Protein AF-A0A964NG69-F1 (afdb_monomer_lite)

Sequence (305 aa):
MRTTTHCLEPNLALGLVGRRRTTCLPTRGLALGDSHVVIESQRQPQSHITREASRLRHLQQACERAREALSSGPVFGLDLNLACGPSRRVRFAWLESDDKVQVTEDAILVHADCPERLARGRRDVESAGTLAALYFVHELAHLPQGIGDYSTVRRLRSVDEEALLHLDLAADHVAALVLQRVTGRPLAELKELQAVSLCGFPSGLSHSPEARARKARRMVSICADALLSDAAGAADRYVVASFRDGAETLSLHAHGGGAPRLTLQAELDGREVIRLGAAADAAANDGAKAAEVMEVLRRAVGAAK

Foldseek 3Di:
DDDDDDDDDDDDDDDDDDDDDDDDDDDDDDDDDDDPPPPPPPPDPPVVVVVVVVLLVLLQVLQQLLLVLLCVADALNDNLCVQSPPQEGEDEDQDPQPFQWDGDPRYIYGDNVLLVLLQVPDPDSVLSSLLSNLSSQLLSLCVVVVNRHVVVVVVCVVPDLVVVLVSSQSSNLSSLLSVCVSPVDQSLVSLLSVLLSLLSVADDPVDDPSVLLSQLQSSLQSLLLSVCSPDPPSSFWGWGWDDDPPDLWTWIWTDGDPDDTPTQIQNHGSVLVVVLSVLSSVSSNPSVSSVVNNVSSCVSVVVSD

Radius of gyration: 22.17 Å; chains: 1; bounding box: 42×52×79 Å

pLDDT: mean 73.89, std 20.4, range [25.36, 96.06]

Secondary structure (DSSP, 8-state):
--------------------PPPP---------------------HHHHHHHHHHHHHHHHHHHHHHHHHTTS-BTTB--HHHH-SS-EEEEEPPSTT-SEEE-SSEEEEETHHHHHHHHT-S-HHHHHHHHHHHHHHHHHTTTTT--SHHHHHHHHTT-HHHHHHHHHHHHHHHHHHHHHHH---HHHHHHHHHHHHTTS---TTS-HHHHHHHHHHHHHHHHHHHHTTSTTGGG-EEEEEEPTT---EEEEEESSSS---EEEE---HHHHHHHHHHHHHHTT-HHHHHHHHHHHHHHHHHT-

Structure (mmCIF, N/CA/C/O backbone):
data_AF-A0A964NG69-F1
#
_entry.id   AF-A0A964NG69-F1
#
loop_
_atom_site.group_PDB
_atom_site.id
_atom_site.type_symbol
_atom_site.label_atom_id
_atom_site.label_alt_id
_atom_site.label_comp_id
_atom_site.label_asym_id
_atom_site.label_entity_id
_atom_site.label_seq_id
_atom_site.pdbx_PDB_ins_code
_atom_site.Cartn_x
_atom_site.Cartn_y
_atom_site.Cartn_z
_atom_site.occupancy
_atom_site.B_iso_or_equiv
_atom_site.auth_seq_id
_atom_site.auth_comp_id
_atom_site.auth_asym_id
_atom_site.auth_atom_id
_atom_site.pdbx_PDB_model_num
ATOM 1 N N . MET A 1 1 ? -19.443 -11.581 -41.680 1.00 38.12 1 MET A N 1
ATOM 2 C CA . MET A 1 1 ? -18.688 -12.199 -40.570 1.00 38.12 1 MET A CA 1
ATOM 3 C C . MET A 1 1 ? -18.733 -11.246 -39.389 1.00 38.12 1 MET A C 1
ATOM 5 O O . MET A 1 1 ? -18.193 -10.157 -39.494 1.00 38.12 1 MET A O 1
ATOM 9 N N . ARG A 1 2 ? -19.485 -11.590 -38.338 1.00 25.84 2 ARG A N 1
ATOM 10 C CA . ARG A 1 2 ? -19.596 -10.806 -37.101 1.00 25.84 2 ARG A CA 1
ATOM 11 C C . ARG A 1 2 ? -18.805 -11.548 -36.029 1.00 25.84 2 ARG A C 1
ATOM 13 O O . ARG A 1 2 ? -19.150 -12.681 -35.716 1.00 25.84 2 ARG A O 1
ATOM 20 N N . THR A 1 3 ? -17.745 -10.938 -35.524 1.00 27.27 3 THR A N 1
ATOM 21 C CA . THR A 1 3 ? -16.974 -11.427 -34.379 1.00 27.27 3 THR A CA 1
ATOM 22 C C . THR A 1 3 ? -17.586 -10.852 -33.108 1.00 27.27 3 THR A C 1
ATOM 24 O O . THR A 1 3 ? -17.541 -9.650 -32.867 1.00 27.27 3 THR A O 1
ATOM 27 N N . THR A 1 4 ? -18.223 -11.717 -32.326 1.00 26.25 4 THR A N 1
ATOM 28 C CA . THR A 1 4 ? -18.701 -11.437 -30.971 1.00 26.25 4 THR A CA 1
ATOM 29 C C . THR A 1 4 ? -17.528 -11.474 -29.999 1.00 26.25 4 THR A C 1
ATOM 31 O O . THR A 1 4 ? -16.886 -12.509 -29.832 1.00 26.25 4 THR A O 1
ATOM 34 N N . THR A 1 5 ? -17.258 -10.343 -29.352 1.00 28.41 5 THR A N 1
ATOM 35 C CA . THR A 1 5 ? -16.310 -10.234 -28.241 1.00 28.41 5 THR A CA 1
ATOM 36 C C . THR A 1 5 ? -17.024 -10.652 -26.957 1.00 28.41 5 THR A C 1
ATOM 38 O O . THR A 1 5 ? -17.983 -10.005 -26.542 1.00 28.41 5 THR A O 1
ATOM 41 N N . HIS A 1 6 ? -16.588 -11.752 -26.346 1.00 25.36 6 HIS A N 1
ATOM 42 C CA . HIS A 1 6 ? -17.056 -12.173 -25.028 1.00 25.36 6 HIS A CA 1
ATOM 43 C C . HIS A 1 6 ? -16.378 -11.321 -23.948 1.00 25.36 6 HIS A C 1
ATOM 45 O O . HIS A 1 6 ? -15.170 -11.421 -23.746 1.00 25.36 6 HIS A O 1
ATOM 51 N N . CYS A 1 7 ? -17.156 -10.492 -23.252 1.00 26.41 7 CYS A N 1
ATOM 52 C CA . CYS A 1 7 ? -16.749 -9.891 -21.986 1.00 26.41 7 CYS A CA 1
ATOM 53 C C . CYS A 1 7 ? -16.919 -10.936 -20.875 1.00 26.41 7 CYS A C 1
ATOM 55 O O . CYS A 1 7 ? -18.019 -11.441 -20.662 1.00 26.41 7 CYS A O 1
ATOM 57 N N . LEU A 1 8 ? -15.828 -11.274 -20.190 1.00 27.48 8 LEU A N 1
ATOM 58 C CA . LEU A 1 8 ? -15.851 -12.073 -18.967 1.00 27.48 8 LEU A CA 1
ATOM 59 C C . LEU A 1 8 ? -16.182 -11.145 -17.791 1.00 27.48 8 LEU A C 1
ATOM 61 O O . LEU A 1 8 ? -15.361 -10.313 -17.412 1.00 27.48 8 LEU A O 1
ATOM 65 N N . GLU A 1 9 ? -17.376 -11.282 -17.219 1.00 26.58 9 GLU A N 1
ATOM 66 C CA . GLU A 1 9 ? -17.678 -10.757 -15.883 1.00 26.58 9 GLU A CA 1
ATOM 67 C C . GLU A 1 9 ? -17.151 -11.728 -14.814 1.00 26.58 9 GLU A C 1
ATOM 69 O O . GLU A 1 9 ? -17.434 -12.927 -14.901 1.00 26.58 9 GLU A O 1
ATOM 74 N N . PRO A 1 10 ? -16.447 -11.267 -13.766 1.00 33.81 10 PRO A N 1
ATOM 75 C CA . PRO A 1 10 ? -16.146 -12.106 -12.619 1.00 33.81 10 PRO A CA 1
ATOM 76 C C . PRO A 1 10 ? -17.250 -11.967 -11.561 1.00 33.81 10 PRO A C 1
ATOM 78 O O . PRO A 1 10 ? -17.158 -11.164 -10.638 1.00 33.81 10 PRO A O 1
ATOM 81 N N . ASN A 1 11 ? -18.286 -12.800 -11.675 1.00 30.42 11 ASN A N 1
ATOM 82 C CA . ASN A 1 11 ? -19.147 -13.169 -10.551 1.00 30.42 11 ASN A CA 1
ATOM 83 C C . ASN A 1 11 ? -18.611 -14.469 -9.941 1.00 30.42 11 ASN A C 1
ATOM 85 O O . ASN A 1 11 ? -18.882 -15.550 -10.458 1.00 30.42 11 ASN A O 1
ATOM 89 N N . LEU A 1 12 ? -17.866 -14.387 -8.837 1.00 32.28 12 LEU A N 1
ATOM 90 C CA . LEU A 1 12 ? -17.554 -15.552 -8.004 1.00 32.28 12 LEU A CA 1
ATOM 91 C C . LEU A 1 12 ? -17.774 -15.214 -6.529 1.00 32.28 12 LEU A C 1
ATOM 93 O O . LEU A 1 12 ? -16.851 -14.940 -5.769 1.00 32.28 12 LEU A O 1
ATOM 97 N N . ALA A 1 13 ? -19.043 -15.275 -6.131 1.00 33.66 13 ALA A N 1
ATOM 98 C CA . ALA A 1 13 ? -19.431 -15.533 -4.757 1.00 33.66 13 ALA A CA 1
ATOM 99 C C . ALA A 1 13 ? -19.333 -17.045 -4.507 1.00 33.66 13 ALA A C 1
ATOM 101 O O . ALA A 1 13 ? -20.114 -17.818 -5.059 1.00 33.66 13 ALA A O 1
ATOM 102 N N . LEU A 1 14 ? -18.395 -17.477 -3.665 1.00 34.16 14 LEU A N 1
ATOM 103 C CA . LEU A 1 14 ? -18.410 -18.818 -3.083 1.00 34.16 14 LEU A CA 1
ATOM 104 C C . LEU A 1 14 ? -18.146 -18.707 -1.585 1.00 34.16 14 LEU A C 1
ATOM 106 O O . LEU A 1 14 ? -17.017 -18.544 -1.130 1.00 34.16 14 LEU A O 1
ATOM 110 N N . GLY A 1 15 ? -19.235 -18.781 -0.823 1.00 29.75 15 GLY A N 1
ATOM 111 C CA . GLY A 1 15 ? -19.186 -19.041 0.604 1.00 29.75 15 GLY A CA 1
ATOM 112 C C . GLY A 1 15 ? -18.828 -20.497 0.871 1.00 29.75 15 GLY A C 1
ATOM 113 O O . GLY A 1 15 ? -19.247 -21.375 0.129 1.00 29.75 15 GLY A O 1
ATOM 114 N N . LEU A 1 16 ? -18.099 -20.736 1.960 1.00 32.16 16 LEU A N 1
ATOM 115 C CA . LEU A 1 16 ? -18.087 -21.990 2.714 1.00 32.16 16 LEU A CA 1
ATOM 116 C C . LEU A 1 16 ? -17.519 -21.690 4.111 1.00 32.16 16 LEU A C 1
ATOM 118 O O . LEU A 1 16 ? -16.313 -21.616 4.325 1.00 32.16 16 LEU A O 1
ATOM 122 N N . VAL A 1 17 ? -18.420 -21.493 5.076 1.00 34.41 17 VAL A N 1
ATOM 123 C CA . VAL A 1 17 ? -18.098 -21.409 6.505 1.00 34.41 17 VAL A CA 1
ATOM 124 C C . VAL A 1 17 ? -17.923 -22.834 7.029 1.00 34.41 17 VAL A C 1
ATOM 126 O O . VAL A 1 17 ? -18.896 -23.532 7.302 1.00 34.41 17 VAL A O 1
ATOM 129 N N . GLY A 1 18 ? -16.674 -23.275 7.169 1.00 29.59 18 GLY A N 1
ATOM 130 C CA . GLY A 1 18 ? -16.317 -24.529 7.828 1.00 29.59 18 GLY A CA 1
ATOM 131 C C . GLY A 1 18 ? -15.772 -24.278 9.232 1.00 29.59 18 GLY A C 1
ATOM 132 O O . GLY A 1 18 ? -14.577 -24.065 9.402 1.00 29.59 18 GLY A O 1
ATOM 133 N N . ARG A 1 19 ? -16.630 -24.330 10.259 1.00 35.38 19 ARG A N 1
ATOM 134 C CA . ARG A 1 19 ? -16.196 -24.375 11.667 1.00 35.38 19 ARG A CA 1
ATOM 135 C C . ARG A 1 19 ? -15.488 -25.708 11.937 1.00 35.38 19 ARG A C 1
ATOM 137 O O . ARG A 1 19 ? -16.139 -26.750 11.908 1.00 35.38 19 ARG A O 1
ATOM 144 N N . ARG A 1 20 ? -14.199 -25.692 12.289 1.00 31.67 20 ARG A N 1
ATOM 145 C CA . ARG A 1 20 ? -13.545 -26.822 12.971 1.00 31.67 20 ARG A CA 1
ATOM 146 C C . ARG A 1 20 ? -13.071 -26.389 14.354 1.00 31.67 20 ARG A C 1
ATOM 148 O O . ARG A 1 20 ? -12.226 -25.517 14.487 1.00 31.67 20 ARG A O 1
ATOM 155 N N . ARG A 1 21 ? -13.658 -27.016 15.378 1.00 32.25 21 ARG A N 1
ATOM 156 C CA . ARG A 1 21 ? -13.158 -27.030 16.755 1.00 32.25 21 ARG A CA 1
ATOM 157 C C . ARG A 1 21 ? -12.007 -28.032 16.819 1.00 32.25 21 ARG A C 1
ATOM 159 O O . ARG A 1 21 ? -12.236 -29.215 16.583 1.00 32.25 21 ARG A O 1
ATOM 166 N N . THR A 1 22 ? -10.809 -27.581 17.157 1.00 33.31 22 THR A N 1
ATOM 167 C CA . THR A 1 22 ? -9.708 -28.448 17.587 1.00 33.31 22 THR A CA 1
ATOM 168 C C . THR A 1 22 ? -9.680 -28.481 19.111 1.00 33.31 22 THR A C 1
ATOM 170 O O . THR A 1 22 ? -9.549 -27.462 19.782 1.00 33.31 22 THR A O 1
ATOM 173 N N . THR A 1 23 ? -9.886 -29.673 19.661 1.00 31.59 23 THR A N 1
ATOM 174 C CA . THR A 1 23 ? -9.772 -29.996 21.084 1.00 31.59 23 THR A CA 1
ATOM 175 C C . THR A 1 23 ? -8.310 -30.212 21.460 1.00 31.59 23 THR A C 1
ATOM 177 O O . THR A 1 23 ? -7.607 -30.967 20.789 1.00 31.59 23 THR A O 1
ATOM 180 N N . CYS A 1 24 ? -7.876 -29.589 22.554 1.00 27.83 24 CYS A N 1
ATOM 181 C CA . CYS A 1 24 ? -6.566 -29.786 23.166 1.00 27.83 24 CYS A CA 1
ATOM 182 C C . CYS A 1 24 ? -6.447 -31.186 23.795 1.00 27.83 24 CYS A C 1
ATOM 184 O O . CYS A 1 24 ? -7.347 -31.619 24.515 1.00 27.83 24 CYS A O 1
ATOM 186 N N . LEU A 1 25 ? -5.308 -31.851 23.586 1.00 32.16 25 LEU A N 1
ATOM 187 C CA . LEU A 1 25 ? -4.847 -32.980 24.400 1.00 32.16 25 LEU A CA 1
ATOM 188 C C . LEU A 1 25 ? -3.639 -32.528 25.241 1.00 32.16 25 LEU A C 1
ATOM 190 O O . LEU A 1 25 ? -2.808 -31.778 24.727 1.00 32.16 25 LEU A O 1
ATOM 194 N N . PRO A 1 26 ? -3.518 -32.959 26.511 1.00 30.98 26 PRO A N 1
ATOM 195 C CA . PRO A 1 26 ? -2.396 -32.600 27.365 1.00 30.98 26 PRO A CA 1
ATOM 196 C C . PRO A 1 26 ? -1.264 -33.624 27.225 1.00 30.98 26 PRO A C 1
ATOM 198 O O . PRO A 1 26 ? -1.504 -34.831 27.288 1.00 30.98 26 PRO A O 1
ATOM 201 N N . THR A 1 27 ? -0.021 -33.155 27.136 1.00 36.03 27 THR A N 1
ATOM 202 C CA . THR A 1 27 ? 1.159 -34.023 27.257 1.00 36.03 27 THR A CA 1
ATOM 203 C C . THR A 1 27 ? 1.888 -33.725 28.561 1.00 36.03 27 THR A C 1
ATOM 205 O O . THR A 1 27 ? 2.267 -32.592 28.849 1.00 36.03 27 THR A O 1
ATOM 208 N N . ARG A 1 28 ? 2.034 -34.777 29.372 1.00 32.50 28 ARG A N 1
ATOM 209 C CA . ARG A 1 28 ? 2.736 -34.808 30.656 1.00 32.50 28 ARG A CA 1
ATOM 210 C C . ARG A 1 28 ? 4.252 -34.665 30.483 1.00 32.50 28 ARG A C 1
ATOM 212 O O . ARG A 1 28 ? 4.851 -35.364 29.678 1.00 32.50 28 ARG A O 1
ATOM 219 N N . GLY A 1 29 ? 4.803 -33.803 31.337 1.00 29.33 29 GLY A N 1
ATOM 220 C CA . GLY A 1 29 ? 6.051 -33.886 32.104 1.00 29.33 29 GLY A CA 1
ATOM 221 C C . GLY A 1 29 ? 7.200 -34.788 31.652 1.00 29.33 29 GLY A C 1
ATOM 222 O O . GLY A 1 29 ? 7.086 -36.007 31.686 1.00 29.33 29 GLY A O 1
ATOM 223 N N . LEU A 1 30 ? 8.365 -34.159 31.476 1.00 34.28 30 LEU A N 1
ATOM 224 C CA . LEU A 1 30 ? 9.663 -34.709 31.863 1.00 34.28 30 LEU A CA 1
ATOM 225 C C . LEU A 1 30 ? 10.480 -33.602 32.543 1.00 34.28 30 LEU A C 1
ATOM 227 O O . LEU A 1 30 ? 10.613 -32.501 32.015 1.00 34.28 30 LEU A O 1
ATOM 231 N N . ALA A 1 31 ? 10.963 -33.909 33.745 1.00 35.50 31 ALA A N 1
ATOM 232 C CA . ALA A 1 31 ? 11.777 -33.056 34.595 1.00 35.50 31 ALA A CA 1
ATOM 233 C C . ALA A 1 31 ? 13.261 -33.392 34.410 1.00 35.50 31 ALA A C 1
ATOM 235 O O . ALA A 1 31 ? 13.640 -34.541 34.602 1.00 35.50 31 ALA A O 1
ATOM 236 N N . LEU A 1 32 ? 14.068 -32.383 34.089 1.00 34.75 32 LEU A N 1
ATOM 237 C CA . LEU A 1 32 ? 15.530 -32.282 34.202 1.00 34.75 32 LEU A CA 1
ATOM 238 C C . LEU A 1 32 ? 15.783 -30.763 34.203 1.00 34.75 32 LEU A C 1
ATOM 240 O O . LEU A 1 32 ? 15.183 -30.069 33.391 1.00 34.75 32 LEU A O 1
ATOM 244 N N . GLY A 1 33 ? 16.566 -30.111 35.047 1.00 30.89 33 GLY A N 1
ATOM 245 C CA . GLY A 1 33 ? 17.604 -30.459 36.003 1.00 30.89 33 GLY A CA 1
ATOM 246 C C . GLY A 1 33 ? 18.253 -29.107 36.335 1.00 30.89 33 GLY A C 1
ATOM 247 O O . GLY A 1 33 ? 18.409 -28.270 35.444 1.00 30.89 33 GLY A O 1
ATOM 248 N N . ASP A 1 34 ? 18.525 -28.848 37.610 1.00 39.00 34 ASP A N 1
ATOM 249 C CA . ASP A 1 34 ? 18.928 -27.531 38.100 1.00 39.00 34 ASP A CA 1
ATOM 250 C C . ASP A 1 34 ? 20.213 -27.028 37.432 1.00 39.00 34 ASP A C 1
ATOM 252 O O . ASP A 1 34 ? 21.287 -27.618 37.533 1.00 39.00 34 ASP A O 1
ATOM 256 N N . SER A 1 35 ? 20.106 -25.893 36.748 1.00 36.38 35 SER A N 1
ATOM 257 C CA . SER A 1 35 ? 21.239 -25.072 36.337 1.00 36.38 35 SER A CA 1
ATOM 258 C C . SER A 1 35 ? 20.868 -23.628 36.619 1.00 36.38 35 SER A C 1
ATOM 260 O O . SER A 1 35 ? 20.134 -22.989 35.867 1.00 36.38 35 SER A O 1
ATOM 262 N N . HIS A 1 36 ? 21.348 -23.132 37.759 1.00 32.06 36 HIS A N 1
ATOM 263 C CA . HIS A 1 36 ? 21.272 -21.728 38.134 1.00 32.06 36 HIS A CA 1
ATOM 264 C C . HIS A 1 36 ? 22.101 -20.892 37.151 1.00 32.06 36 HIS A C 1
ATOM 266 O O . HIS A 1 36 ? 23.264 -20.583 37.392 1.00 32.06 36 HIS A O 1
ATOM 272 N N . VAL A 1 37 ? 21.490 -20.505 36.032 1.00 32.94 37 VAL A N 1
ATOM 273 C CA . VAL A 1 37 ? 21.930 -19.342 35.268 1.00 32.94 37 VAL A CA 1
ATOM 274 C C . VAL A 1 37 ? 21.380 -18.130 36.004 1.00 32.94 37 VAL A C 1
ATOM 276 O O . VAL A 1 37 ? 20.177 -17.869 35.993 1.00 32.94 37 VAL A O 1
ATOM 279 N N . VAL A 1 38 ? 22.262 -17.395 36.678 1.00 33.56 38 VAL A N 1
ATOM 280 C CA . VAL A 1 38 ? 21.963 -16.034 37.123 1.00 33.56 38 VAL A CA 1
ATOM 281 C C . VAL A 1 38 ? 21.836 -15.199 35.853 1.00 33.56 38 VAL A C 1
ATOM 283 O O . VAL A 1 38 ? 22.820 -14.698 35.319 1.00 33.56 38 VAL A O 1
ATOM 286 N N . ILE A 1 39 ? 20.618 -15.104 35.320 1.00 36.06 39 ILE A N 1
ATOM 287 C CA . ILE A 1 39 ? 20.288 -14.080 34.337 1.00 36.06 39 ILE A CA 1
ATOM 288 C C . ILE A 1 39 ? 20.326 -12.776 35.124 1.00 36.06 39 ILE A C 1
ATOM 290 O O . ILE A 1 39 ? 19.408 -12.469 35.886 1.00 36.06 39 ILE A O 1
ATOM 294 N N . GLU A 1 40 ? 21.420 -12.033 34.976 1.00 34.88 40 GLU A N 1
ATOM 295 C CA . GLU A 1 40 ? 21.454 -10.611 35.281 1.00 34.88 40 GLU A CA 1
ATOM 296 C C . GLU A 1 40 ? 20.329 -9.960 34.471 1.00 34.88 40 GLU A C 1
ATOM 298 O O . GLU A 1 40 ? 20.461 -9.634 33.292 1.00 34.88 40 GLU A O 1
ATOM 303 N N . SER A 1 41 ? 19.163 -9.851 35.108 1.00 39.78 41 SER A N 1
ATOM 304 C CA . SER A 1 41 ? 18.025 -9.087 34.633 1.00 39.78 41 SER A CA 1
ATOM 305 C C . SER A 1 41 ? 18.482 -7.638 34.578 1.00 39.78 41 SER A C 1
ATOM 307 O O . SER A 1 41 ? 18.307 -6.888 35.543 1.00 39.78 41 SER A O 1
ATOM 309 N N . GLN A 1 42 ? 19.083 -7.248 33.454 1.00 44.38 42 GLN A N 1
ATOM 310 C CA . GLN A 1 42 ? 19.302 -5.858 33.105 1.00 44.38 42 GLN A CA 1
ATOM 311 C C . GLN A 1 42 ? 17.944 -5.168 33.199 1.00 44.38 42 GLN A C 1
ATOM 313 O O . GLN A 1 42 ? 17.077 -5.326 32.339 1.00 44.38 42 GLN A O 1
ATOM 318 N N . ARG A 1 43 ? 17.725 -4.454 34.308 1.00 44.75 43 ARG A N 1
ATOM 319 C CA . ARG A 1 43 ? 16.556 -3.606 34.498 1.00 44.75 43 ARG A CA 1
ATOM 320 C C . ARG A 1 43 ? 16.619 -2.557 33.402 1.00 44.75 43 ARG A C 1
ATOM 322 O O . ARG A 1 43 ? 17.358 -1.581 33.524 1.00 44.75 43 ARG A O 1
ATOM 329 N N . GLN A 1 44 ? 15.870 -2.769 32.323 1.00 48.75 44 GLN A N 1
ATOM 330 C CA . GLN A 1 44 ? 15.661 -1.715 31.348 1.00 48.75 44 GLN A CA 1
ATOM 331 C C . GLN A 1 44 ? 15.093 -0.495 32.089 1.00 48.75 44 GLN A C 1
ATOM 333 O O . GLN A 1 44 ? 14.222 -0.656 32.954 1.00 48.75 44 GLN A O 1
ATOM 338 N N . PRO A 1 45 ? 15.581 0.724 31.807 1.00 55.53 45 PRO A N 1
ATOM 339 C CA . PRO A 1 45 ? 15.101 1.910 32.498 1.00 55.53 45 PRO A CA 1
ATOM 340 C C . PRO A 1 45 ? 13.588 2.039 32.287 1.00 55.53 45 PRO A C 1
ATOM 342 O O . PRO A 1 45 ? 13.114 1.981 31.153 1.00 55.53 45 PRO A O 1
ATOM 345 N N . GLN A 1 46 ? 12.816 2.254 33.356 1.00 61.34 46 GLN A N 1
ATOM 346 C CA . GLN A 1 46 ? 11.350 2.413 33.292 1.00 61.34 46 GLN A CA 1
ATOM 347 C C . GLN A 1 46 ? 10.900 3.508 32.293 1.00 61.34 46 GLN A C 1
ATOM 349 O O . GLN A 1 46 ? 9.786 3.476 31.765 1.00 61.34 46 GLN A O 1
ATOM 354 N N . SER A 1 47 ? 11.783 4.461 31.981 1.00 65.81 47 SER A N 1
ATOM 355 C CA . SER A 1 47 ? 11.577 5.507 30.973 1.00 65.81 47 SER A CA 1
ATOM 356 C C . SER A 1 47 ? 11.543 4.992 29.525 1.00 65.81 47 SER A C 1
ATOM 358 O O . SER A 1 47 ? 10.899 5.612 28.680 1.00 65.81 47 SER A O 1
ATOM 360 N N . HIS A 1 48 ? 12.194 3.866 29.217 1.00 62.19 48 HIS A N 1
ATOM 361 C CA . HIS A 1 48 ? 12.139 3.242 27.891 1.00 62.19 48 HIS A CA 1
ATOM 362 C C . HIS A 1 48 ? 10.814 2.501 27.681 1.00 62.19 48 HIS A C 1
ATOM 364 O O . HIS A 1 48 ? 10.130 2.750 26.689 1.00 62.19 48 HIS A O 1
ATOM 370 N N . ILE A 1 49 ? 10.396 1.707 28.672 1.00 68.50 49 ILE A N 1
ATOM 371 C CA . ILE A 1 49 ? 9.142 0.931 28.647 1.00 68.50 49 ILE A CA 1
ATOM 372 C C . ILE A 1 49 ? 7.923 1.854 28.464 1.00 68.50 49 ILE A C 1
ATOM 374 O O . ILE A 1 49 ? 7.008 1.570 27.691 1.00 68.50 49 ILE A O 1
ATOM 378 N N . THR A 1 50 ? 7.915 3.009 29.134 1.00 71.94 50 THR A N 1
ATOM 379 C CA . THR A 1 50 ? 6.809 3.981 29.045 1.00 71.94 50 THR A CA 1
ATOM 380 C C . THR A 1 50 ? 6.739 4.695 27.691 1.00 71.94 50 THR A C 1
ATOM 382 O O . THR A 1 50 ? 5.637 4.920 27.179 1.00 71.94 50 THR A O 1
ATOM 385 N N . ARG A 1 51 ? 7.886 5.018 27.076 1.00 75.94 51 ARG A N 1
ATOM 386 C CA . ARG A 1 51 ? 7.952 5.641 25.740 1.00 75.94 51 ARG A CA 1
ATOM 387 C C . ARG A 1 51 ? 7.502 4.690 24.637 1.00 75.94 51 ARG A C 1
ATOM 389 O O . ARG A 1 51 ? 6.729 5.093 23.772 1.00 75.94 51 ARG A O 1
ATOM 396 N N . GLU A 1 52 ? 7.947 3.442 24.690 1.00 78.38 52 GLU A N 1
ATOM 397 C CA . GLU A 1 52 ? 7.581 2.412 23.716 1.00 78.38 52 GLU A CA 1
ATOM 398 C C . GLU A 1 52 ? 6.081 2.099 23.765 1.00 78.38 52 GLU A C 1
ATOM 400 O O . GLU A 1 52 ? 5.396 2.170 22.744 1.00 78.38 52 GLU A O 1
ATOM 405 N N . ALA A 1 53 ? 5.527 1.920 24.968 1.00 82.25 53 ALA A N 1
ATOM 406 C CA . ALA A 1 53 ? 4.090 1.731 25.148 1.00 82.25 53 ALA A CA 1
ATOM 407 C C . ALA A 1 53 ? 3.266 2.939 24.658 1.00 82.25 53 ALA A C 1
ATOM 409 O O . ALA A 1 53 ? 2.176 2.772 24.110 1.00 82.25 53 ALA A O 1
ATOM 410 N N . SER A 1 54 ? 3.771 4.166 24.839 1.00 85.81 54 SER A N 1
ATOM 411 C CA . SER A 1 54 ? 3.118 5.378 24.323 1.00 85.81 54 SER A CA 1
ATOM 412 C C . SER A 1 54 ? 3.109 5.419 22.796 1.00 85.81 54 SER A C 1
ATOM 414 O O . SER A 1 54 ? 2.083 5.719 22.183 1.00 85.81 54 SER A O 1
ATOM 416 N N . ARG A 1 55 ? 4.230 5.042 22.174 1.00 87.31 55 ARG A N 1
ATOM 417 C CA . ARG A 1 55 ? 4.362 4.973 20.720 1.00 87.31 55 ARG A CA 1
ATOM 418 C C . ARG A 1 55 ? 3.391 3.962 20.114 1.00 87.31 55 ARG A C 1
ATOM 420 O O . ARG A 1 55 ? 2.675 4.313 19.184 1.00 87.31 55 ARG A O 1
ATOM 427 N N . LEU A 1 56 ? 3.324 2.748 20.659 1.00 88.06 56 LEU A N 1
ATOM 428 C CA . LEU A 1 56 ? 2.418 1.704 20.167 1.00 88.06 56 LEU A CA 1
ATOM 429 C C . LEU A 1 56 ? 0.955 2.119 20.231 1.00 88.06 56 LEU A C 1
ATOM 431 O O . LEU A 1 56 ? 0.223 1.938 19.259 1.00 88.06 56 LEU A O 1
ATOM 435 N N . ARG A 1 57 ? 0.546 2.757 21.333 1.00 90.81 57 ARG A N 1
ATOM 436 C CA . ARG A 1 57 ? -0.803 3.321 21.447 1.00 90.81 57 ARG A CA 1
ATOM 437 C C . ARG A 1 57 ? -1.085 4.342 20.350 1.00 90.81 57 ARG A C 1
ATOM 439 O O . ARG A 1 57 ? -2.174 4.317 19.788 1.00 90.81 57 ARG A O 1
ATOM 446 N N . HIS A 1 58 ? -0.123 5.202 20.018 1.00 92.38 58 HIS A N 1
ATOM 447 C CA . HIS A 1 58 ? -0.299 6.178 18.944 1.00 92.38 58 HIS A CA 1
ATOM 448 C C . HIS A 1 58 ? -0.474 5.512 17.570 1.00 92.38 58 HIS A C 1
ATOM 450 O O . HIS A 1 58 ? -1.369 5.887 16.814 1.00 92.38 58 HIS A O 1
ATOM 456 N N . LEU A 1 59 ? 0.342 4.499 17.260 1.00 94.50 59 LEU A N 1
ATOM 457 C CA . LEU A 1 59 ? 0.220 3.740 16.010 1.00 94.50 59 LEU A CA 1
ATOM 458 C C . LEU A 1 59 ? -1.145 3.041 15.917 1.00 94.50 59 LEU A C 1
ATOM 460 O O . LEU A 1 59 ? -1.832 3.161 14.907 1.00 94.50 59 LEU A O 1
ATOM 464 N N . GLN A 1 60 ? -1.578 2.377 16.992 1.00 95.12 60 GLN A N 1
ATOM 465 C CA . GLN A 1 60 ? -2.878 1.707 17.044 1.00 95.12 60 GLN A CA 1
ATOM 466 C C . GLN A 1 60 ? -4.041 2.700 16.895 1.00 95.12 60 GLN A C 1
ATOM 468 O O . GLN A 1 60 ? -4.984 2.429 16.158 1.00 95.12 60 GLN A O 1
ATOM 473 N N . GLN A 1 61 ? -3.960 3.877 17.526 1.00 95.56 61 GLN A N 1
ATOM 474 C CA . GLN A 1 61 ? -4.952 4.945 17.357 1.00 95.56 61 GLN A CA 1
ATOM 475 C C . GLN A 1 61 ? -5.037 5.445 15.910 1.00 95.56 61 GLN A C 1
ATOM 477 O O . GLN A 1 61 ? -6.126 5.779 15.449 1.00 95.56 61 GLN A O 1
ATOM 482 N N . ALA A 1 62 ? -3.916 5.512 15.186 1.00 95.69 62 ALA A N 1
ATOM 483 C CA . ALA A 1 62 ? -3.934 5.870 13.770 1.00 95.69 62 ALA A CA 1
ATOM 484 C C . ALA A 1 62 ? -4.679 4.819 12.931 1.00 95.69 62 ALA A C 1
ATOM 486 O O . ALA A 1 62 ? -5.518 5.183 12.107 1.00 95.69 62 ALA A O 1
ATOM 487 N N . CYS A 1 63 ? -4.449 3.529 13.195 1.00 96.00 63 CYS A N 1
ATOM 488 C CA . CYS A 1 63 ? -5.186 2.449 12.539 1.00 96.00 63 CYS A CA 1
ATOM 489 C C . CYS A 1 63 ? -6.683 2.460 12.894 1.00 96.00 63 CYS A C 1
ATOM 491 O O . CYS A 1 63 ? -7.514 2.223 12.024 1.00 96.00 63 CYS A O 1
ATOM 493 N N . GLU A 1 64 ? -7.049 2.787 14.138 1.00 95.56 64 GLU A N 1
ATOM 494 C CA . GLU A 1 64 ? -8.458 2.929 14.541 1.00 95.56 64 GLU A CA 1
ATOM 495 C C . GLU A 1 64 ? -9.173 4.048 13.780 1.00 95.56 64 GLU A C 1
ATOM 497 O O . GLU A 1 64 ? -10.270 3.833 13.271 1.00 95.56 64 GLU A O 1
ATOM 502 N N . ARG A 1 65 ? -8.538 5.216 13.618 1.00 95.44 65 ARG A N 1
ATOM 503 C CA . ARG A 1 65 ? -9.108 6.303 12.802 1.00 95.44 65 ARG A CA 1
ATOM 504 C C . ARG A 1 65 ? -9.298 5.879 11.345 1.00 95.44 65 ARG A C 1
ATOM 506 O O . ARG A 1 65 ? -10.314 6.201 10.734 1.00 95.44 65 ARG A O 1
ATOM 513 N N . ALA A 1 66 ? -8.345 5.126 10.791 1.00 95.00 66 ALA A N 1
ATOM 514 C CA . ALA A 1 66 ? -8.482 4.566 9.450 1.00 95.00 66 ALA A CA 1
ATOM 515 C C . ALA A 1 66 ? -9.642 3.559 9.360 1.00 95.00 66 ALA A C 1
ATOM 517 O O . ALA A 1 66 ? -10.445 3.642 8.433 1.00 95.00 66 ALA A O 1
ATOM 518 N N . ARG A 1 67 ? -9.795 2.668 10.350 1.00 94.88 67 ARG A N 1
ATOM 519 C CA . ARG A 1 67 ? -10.933 1.737 10.458 1.00 94.88 67 ARG A CA 1
ATOM 520 C C . ARG A 1 67 ? -12.273 2.479 10.499 1.00 94.88 67 ARG A C 1
ATOM 522 O O . ARG A 1 67 ? -13.226 2.059 9.850 1.00 94.88 67 ARG A O 1
ATOM 529 N N . GLU A 1 68 ? -12.362 3.576 11.245 1.00 92.44 68 GLU A N 1
ATOM 530 C CA . GLU A 1 68 ? -13.577 4.398 11.301 1.00 92.44 68 GLU A CA 1
ATOM 531 C C . GLU A 1 68 ? -13.921 4.990 9.931 1.00 92.44 68 GLU A C 1
ATOM 533 O O . GLU A 1 68 ? -15.068 4.899 9.499 1.00 92.44 68 GLU A O 1
ATOM 538 N N . ALA A 1 69 ? -12.932 5.498 9.192 1.00 90.81 69 ALA A N 1
ATOM 539 C CA . ALA A 1 69 ? -13.151 6.023 7.844 1.00 90.81 69 ALA A CA 1
ATOM 540 C C . ALA A 1 69 ? -13.579 4.954 6.828 1.00 90.81 69 ALA A C 1
ATOM 542 O O . ALA A 1 69 ? -14.329 5.265 5.900 1.00 90.81 69 ALA A O 1
ATOM 543 N N . LEU A 1 70 ? -13.173 3.694 7.014 1.00 89.56 70 LEU A N 1
ATOM 544 C CA . LEU A 1 70 ? -13.647 2.575 6.192 1.00 89.56 70 LEU A CA 1
ATOM 545 C C . LEU A 1 70 ? -15.156 2.338 6.330 1.00 89.56 70 LEU A C 1
ATOM 547 O O . LEU A 1 70 ? -15.758 1.791 5.413 1.00 89.56 70 LEU A O 1
ATOM 551 N N . SER A 1 71 ? -15.778 2.831 7.410 1.00 82.06 71 SER A N 1
ATOM 552 C CA . SER A 1 71 ? -17.226 2.723 7.639 1.00 82.06 71 SER A CA 1
ATOM 553 C C . SER A 1 71 ? -18.076 3.615 6.714 1.00 82.06 71 SER A C 1
ATOM 555 O O . SER A 1 71 ? -19.302 3.540 6.729 1.00 82.06 71 SER A O 1
ATOM 557 N N . SER A 1 72 ? -17.439 4.491 5.924 1.00 83.38 72 SER A N 1
ATOM 558 C CA . SER A 1 72 ? -18.109 5.511 5.097 1.00 83.38 72 SER A CA 1
ATOM 559 C C . SER A 1 72 ? -18.588 5.023 3.723 1.00 83.38 72 SER A C 1
ATOM 561 O O . SER A 1 72 ? -19.204 5.792 2.987 1.00 83.38 72 SER A O 1
ATOM 563 N N . GLY A 1 73 ? -18.335 3.757 3.377 1.00 85.00 73 GLY A N 1
ATOM 564 C CA . GLY A 1 73 ? -18.746 3.139 2.114 1.00 85.00 73 GLY A CA 1
ATOM 565 C C . GLY A 1 73 ? -17.568 2.585 1.304 1.00 85.00 73 GLY A C 1
ATOM 566 O O . GLY A 1 73 ? -16.419 2.677 1.745 1.00 85.00 73 GLY A O 1
ATOM 567 N N . PRO A 1 74 ? -17.836 2.004 0.119 1.00 87.19 74 PRO A N 1
ATOM 568 C CA . PRO A 1 74 ? -16.801 1.401 -0.708 1.00 87.19 74 PRO A CA 1
ATOM 569 C C . PRO A 1 74 ? -15.699 2.392 -1.095 1.00 87.19 74 PRO A C 1
ATOM 571 O O . PRO A 1 74 ? -15.950 3.570 -1.371 1.00 87.19 74 PRO A O 1
ATOM 574 N N . VAL A 1 75 ? -14.465 1.901 -1.164 1.00 87.31 75 VAL A N 1
ATOM 575 C CA . VAL A 1 75 ? -13.308 2.665 -1.636 1.00 87.31 75 VAL A CA 1
ATOM 576 C C . VAL A 1 75 ? -12.714 1.935 -2.817 1.00 87.31 75 VAL A C 1
ATOM 578 O O . VAL A 1 75 ? -12.288 0.793 -2.686 1.00 87.31 75 VAL A O 1
ATOM 581 N N . PHE A 1 76 ? -12.715 2.593 -3.978 1.00 86.88 76 PHE A N 1
ATOM 582 C CA . PHE A 1 76 ? -12.167 2.027 -5.210 1.00 86.88 76 PHE A CA 1
ATOM 583 C C . PHE A 1 76 ? -12.743 0.629 -5.535 1.00 86.88 76 PHE A C 1
ATOM 585 O O . PHE A 1 76 ? -12.029 -0.306 -5.883 1.00 86.88 76 PHE A O 1
ATOM 592 N N . GLY A 1 77 ? -14.060 0.470 -5.353 1.00 84.38 77 GLY A N 1
ATOM 593 C CA . GLY A 1 77 ? -14.771 -0.791 -5.590 1.00 84.38 77 GLY A CA 1
ATOM 594 C C . GLY A 1 77 ? -14.627 -1.849 -4.489 1.00 84.38 77 GLY A C 1
ATOM 595 O O . GLY A 1 77 ? -15.290 -2.878 -4.577 1.00 84.38 77 GLY A O 1
ATOM 596 N N . LEU A 1 78 ? -13.825 -1.611 -3.443 1.00 84.88 78 LEU A N 1
ATOM 597 C CA . LEU A 1 78 ? -13.717 -2.513 -2.295 1.00 84.88 78 LEU A CA 1
ATOM 598 C C . LEU A 1 78 ? -14.635 -2.066 -1.157 1.00 84.88 78 LEU A C 1
ATOM 600 O O . LEU A 1 78 ? -14.505 -0.956 -0.638 1.00 84.88 78 LEU A O 1
ATOM 604 N N . ASP A 1 79 ? -15.536 -2.953 -0.736 1.00 87.38 79 ASP A N 1
ATOM 605 C CA . ASP A 1 79 ? -16.325 -2.773 0.481 1.00 87.38 79 ASP A CA 1
ATOM 606 C C . ASP A 1 79 ? -15.617 -3.423 1.677 1.00 87.38 79 ASP A C 1
ATOM 608 O O . ASP A 1 79 ? -15.654 -4.638 1.880 1.00 87.38 79 ASP A O 1
ATOM 612 N N . LEU A 1 80 ? -14.951 -2.590 2.477 1.00 86.44 80 LEU A N 1
ATOM 613 C CA . LEU A 1 80 ? -14.214 -3.021 3.665 1.00 86.44 80 LEU A CA 1
ATOM 614 C C . LEU A 1 80 ? -15.074 -3.007 4.937 1.00 86.44 80 LEU A C 1
ATOM 616 O O . LEU A 1 80 ? -14.607 -3.439 5.994 1.00 86.44 80 LEU A O 1
ATOM 620 N N . ASN A 1 81 ? -16.347 -2.599 4.852 1.00 84.31 81 ASN A N 1
ATOM 621 C CA . ASN A 1 81 ? -17.250 -2.556 6.005 1.00 84.31 81 ASN A CA 1
ATOM 622 C C . ASN A 1 81 ? -17.418 -3.923 6.662 1.00 84.31 81 ASN A C 1
ATOM 624 O O . ASN A 1 81 ? -17.441 -4.027 7.891 1.00 84.31 81 ASN A O 1
ATOM 628 N N . LEU A 1 82 ? -17.508 -4.975 5.844 1.00 77.56 82 LEU A N 1
ATOM 629 C CA . LEU A 1 82 ? -17.689 -6.347 6.317 1.00 77.56 82 LEU A CA 1
ATOM 630 C C . LEU A 1 82 ? -16.514 -6.806 7.189 1.00 77.56 82 LEU A C 1
ATOM 632 O O . LEU A 1 82 ? -16.726 -7.455 8.219 1.00 77.56 82 LEU A O 1
ATOM 636 N N . ALA A 1 83 ? -15.289 -6.428 6.813 1.00 80.56 83 ALA A N 1
ATOM 637 C CA . ALA A 1 83 ? -14.087 -6.711 7.588 1.00 80.56 83 ALA A CA 1
ATOM 638 C C . ALA A 1 83 ? -14.012 -5.826 8.840 1.00 80.56 83 ALA A C 1
ATOM 640 O O . ALA A 1 83 ? -13.692 -6.310 9.926 1.00 80.56 83 ALA A O 1
ATOM 641 N N . CYS A 1 84 ? -14.373 -4.547 8.725 1.00 83.38 84 CYS A N 1
ATOM 642 C CA . CYS A 1 84 ? -14.207 -3.603 9.819 1.00 83.38 84 CYS A CA 1
ATOM 643 C C . CYS A 1 84 ? -15.246 -3.757 10.926 1.00 83.38 84 CYS A C 1
ATOM 645 O O . CYS A 1 84 ? -14.836 -3.844 12.073 1.00 83.38 84 CYS A O 1
ATOM 647 N N . GLY A 1 85 ? -16.541 -3.853 10.621 1.00 78.38 85 GLY A N 1
ATOM 648 C CA . GLY A 1 85 ? -17.617 -3.940 11.617 1.00 78.38 85 GLY A CA 1
ATOM 649 C C . GLY A 1 85 ? -17.665 -2.765 12.627 1.00 78.38 85 GLY A C 1
ATOM 650 O O . GLY A 1 85 ? -16.644 -2.206 13.031 1.00 78.38 85 GLY A O 1
ATOM 651 N N . PRO A 1 86 ? -18.847 -2.360 13.116 1.00 77.81 86 PRO A N 1
ATOM 652 C CA . PRO A 1 86 ? -18.939 -1.236 14.056 1.00 77.81 86 PRO A CA 1
ATOM 653 C C . PRO A 1 86 ? -18.360 -1.558 15.448 1.00 77.81 86 PRO A C 1
ATOM 655 O O . PRO A 1 86 ? -17.910 -0.659 16.161 1.00 77.81 86 PRO A O 1
ATOM 658 N N . SER A 1 87 ? -18.354 -2.835 15.841 1.00 83.31 87 SER A N 1
ATOM 659 C CA . SER A 1 87 ? -17.913 -3.297 17.163 1.00 83.31 87 SER A CA 1
ATOM 660 C C . SER A 1 87 ? -16.428 -3.644 17.245 1.00 83.31 87 SER A C 1
ATOM 662 O O . SER A 1 87 ? -15.888 -3.673 18.352 1.00 83.31 87 SER A O 1
ATOM 664 N N . ARG A 1 88 ? -15.757 -3.912 16.117 1.00 92.19 88 ARG A N 1
ATOM 665 C CA . ARG A 1 88 ? -14.376 -4.400 16.160 1.00 92.19 88 ARG A CA 1
ATOM 666 C C . ARG A 1 88 ? -13.410 -3.267 16.463 1.00 92.19 88 ARG A C 1
ATOM 668 O O . ARG A 1 88 ? -13.580 -2.129 16.020 1.00 92.19 88 ARG A O 1
ATOM 675 N N . ARG A 1 89 ? -12.378 -3.604 17.227 1.00 94.00 89 ARG A N 1
ATOM 676 C CA . ARG A 1 89 ? -11.262 -2.714 17.557 1.00 94.00 89 ARG A CA 1
ATOM 677 C C . ARG A 1 89 ? -9.981 -3.223 16.922 1.00 94.00 89 ARG A C 1
ATOM 679 O O . ARG A 1 89 ? -9.753 -4.430 16.871 1.00 94.00 89 ARG A O 1
ATOM 686 N N . VAL A 1 90 ? -9.135 -2.312 16.469 1.00 95.62 90 VAL A N 1
ATOM 687 C CA . VAL A 1 90 ? -7.788 -2.631 16.011 1.00 95.62 90 VAL A CA 1
ATOM 688 C C . VAL A 1 90 ? -6.919 -2.940 17.223 1.00 95.62 90 VAL A C 1
ATOM 690 O O . VAL A 1 90 ? -6.857 -2.159 18.174 1.00 95.62 90 VAL A O 1
ATOM 693 N N . ARG A 1 91 ? -6.226 -4.077 17.194 1.00 95.31 91 ARG A N 1
ATOM 694 C CA . ARG A 1 91 ? -5.247 -4.475 18.210 1.00 95.31 91 ARG A CA 1
ATOM 695 C C . ARG A 1 91 ? -3.982 -4.975 17.534 1.00 95.31 91 ARG A C 1
ATOM 697 O O . ARG A 1 91 ? -4.050 -5.629 16.499 1.00 95.31 91 ARG A O 1
ATOM 704 N N . PHE A 1 92 ? -2.832 -4.696 18.131 1.00 94.06 92 PHE A N 1
ATOM 705 C CA . PHE A 1 92 ? -1.575 -5.294 17.691 1.00 94.06 92 PHE A CA 1
ATOM 706 C C . PHE A 1 92 ? -1.339 -6.590 18.460 1.00 94.06 92 PHE A C 1
ATOM 708 O O . PHE A 1 92 ? -1.445 -6.614 19.686 1.00 94.06 92 PHE A O 1
ATOM 715 N N . ALA A 1 93 ? -1.059 -7.668 17.736 1.00 93.12 93 ALA A N 1
ATOM 716 C CA . ALA A 1 93 ? -0.833 -8.993 18.298 1.00 93.12 93 ALA A CA 1
ATOM 717 C C . ALA A 1 93 ? 0.234 -9.736 17.489 1.00 93.12 93 ALA A C 1
ATOM 719 O O . ALA A 1 93 ? 0.498 -9.400 16.336 1.00 93.12 93 ALA A O 1
ATOM 720 N N . TRP A 1 94 ? 0.847 -10.751 18.088 1.00 91.81 94 TRP A N 1
ATOM 721 C CA . TRP A 1 94 ? 1.635 -11.725 17.338 1.00 91.81 94 TRP A CA 1
ATOM 722 C C . TRP A 1 94 ? 0.670 -12.708 16.685 1.00 91.81 94 TRP A C 1
ATOM 724 O O . TRP A 1 94 ? -0.138 -13.317 17.385 1.00 91.81 94 TRP A O 1
ATOM 734 N N . LEU A 1 95 ? 0.718 -12.800 15.358 1.00 89.69 95 LEU A N 1
ATOM 735 C CA . LEU A 1 95 ? -0.139 -13.695 14.583 1.00 89.69 95 LEU A CA 1
ATOM 736 C C . LEU A 1 95 ? 0.647 -14.939 14.174 1.00 89.69 95 LEU A C 1
ATOM 738 O O . LEU A 1 95 ? 1.870 -14.897 14.032 1.00 89.69 95 LEU A O 1
ATOM 742 N N . GLU A 1 96 ? -0.064 -16.046 14.003 1.00 82.69 96 GLU A N 1
ATOM 743 C CA . GLU A 1 96 ? 0.506 -17.293 13.497 1.00 82.69 96 GLU A CA 1
ATOM 744 C C . GLU A 1 96 ? 0.583 -17.272 11.956 1.00 82.69 96 GLU A C 1
ATOM 746 O O . GLU A 1 96 ? -0.032 -16.438 11.299 1.00 82.69 96 GLU A O 1
ATOM 751 N N . SER A 1 97 ? 1.326 -18.214 11.368 1.00 69.62 97 SER A N 1
ATOM 752 C CA . SER A 1 97 ? 1.237 -18.562 9.935 1.00 69.62 97 SER A CA 1
ATOM 753 C C . SER A 1 97 ? 1.479 -17.434 8.915 1.00 69.62 97 SER A C 1
ATOM 755 O O . SER A 1 97 ? 0.817 -17.384 7.887 1.00 69.62 97 SER A O 1
ATOM 757 N N . ASP A 1 98 ? 2.464 -16.562 9.152 1.00 77.69 98 ASP A N 1
ATOM 758 C CA . ASP A 1 98 ? 2.813 -15.424 8.277 1.00 77.69 98 ASP A CA 1
ATOM 759 C C . ASP A 1 98 ? 1.696 -14.382 8.062 1.00 77.69 98 ASP A C 1
ATOM 761 O O . ASP A 1 98 ? 1.936 -13.387 7.363 1.00 77.69 98 ASP A O 1
ATOM 765 N N . ASP A 1 99 ? 0.544 -14.532 8.722 1.00 84.62 99 ASP A N 1
ATOM 766 C CA . ASP A 1 99 ? -0.593 -13.625 8.614 1.00 84.62 99 ASP A CA 1
ATOM 767 C C . ASP A 1 99 ? -0.216 -12.208 9.056 1.00 84.62 99 ASP A C 1
ATOM 769 O O . ASP A 1 99 ? 0.502 -11.974 10.037 1.00 84.62 99 ASP A O 1
ATOM 773 N N . LYS A 1 100 ? -0.710 -11.226 8.301 1.00 89.75 100 LYS A N 1
ATOM 774 C CA . LYS A 1 100 ? -0.450 -9.801 8.545 1.00 89.75 100 LYS A CA 1
ATOM 775 C C . LYS A 1 100 ? -1.621 -9.101 9.212 1.00 89.75 100 LYS A C 1
ATOM 777 O O . LYS A 1 100 ? -1.404 -8.207 10.037 1.00 89.75 100 LYS A O 1
ATOM 782 N N . VAL A 1 101 ? -2.836 -9.547 8.903 1.00 91.94 101 VAL A N 1
ATOM 783 C CA . VAL A 1 101 ? -4.069 -9.110 9.545 1.00 91.94 101 VAL A CA 1
ATOM 784 C C . VAL A 1 101 ? -5.005 -10.300 9.739 1.00 91.94 101 VAL A C 1
ATOM 786 O O . VAL A 1 101 ? -5.118 -11.158 8.870 1.00 91.94 101 VAL A O 1
ATOM 789 N N . GLN A 1 102 ? -5.704 -10.338 10.869 1.00 92.12 102 GLN A N 1
ATOM 790 C CA . GLN A 1 102 ? -6.724 -11.338 11.162 1.00 92.12 102 GLN A CA 1
ATOM 791 C C . GLN A 1 102 ? -7.974 -10.649 11.705 1.00 92.12 102 GLN A C 1
ATOM 793 O O . GLN A 1 102 ? -7.896 -9.810 12.602 1.00 92.12 102 GLN A O 1
ATOM 798 N N . VAL A 1 103 ? -9.145 -11.007 11.181 1.00 92.00 103 VAL A N 1
ATOM 799 C CA . VAL A 1 103 ? -10.430 -10.464 11.641 1.00 92.00 103 VAL A CA 1
ATOM 800 C C . VAL A 1 103 ? -11.128 -11.504 12.511 1.00 92.00 103 VAL A C 1
ATOM 802 O O . VAL A 1 103 ? -11.413 -12.611 12.057 1.00 92.00 103 VAL A O 1
ATOM 805 N N . THR A 1 104 ? -11.411 -11.143 13.761 1.00 91.69 104 THR A N 1
ATOM 806 C CA . THR A 1 104 ? -12.191 -11.950 14.707 1.00 91.69 104 THR A CA 1
ATOM 807 C C . THR A 1 104 ? -13.598 -11.366 14.872 1.00 91.69 104 THR A C 1
ATOM 809 O O . THR A 1 104 ? -14.008 -10.429 14.180 1.00 91.69 104 THR A O 1
ATOM 812 N N . GLU A 1 105 ? -14.385 -11.935 15.783 1.00 88.44 105 GLU A N 1
ATOM 813 C CA . GLU A 1 105 ? -15.695 -11.385 16.138 1.00 88.44 105 GLU A CA 1
ATOM 814 C C . GLU A 1 105 ? -15.578 -10.001 16.803 1.00 88.44 105 GLU A C 1
ATOM 816 O O . GLU A 1 105 ? -16.364 -9.104 16.501 1.00 88.44 105 GLU A O 1
ATOM 821 N N . ASP A 1 106 ? -14.568 -9.807 17.656 1.00 92.00 106 ASP A N 1
ATOM 822 C CA . ASP A 1 106 ? -14.403 -8.632 18.519 1.00 92.00 106 ASP A CA 1
ATOM 823 C C . ASP A 1 106 ? -13.288 -7.670 18.077 1.00 92.00 106 ASP A C 1
ATOM 825 O O . ASP A 1 106 ? -13.227 -6.530 18.549 1.00 92.00 106 ASP A O 1
ATOM 829 N N . ALA A 1 107 ? -12.386 -8.099 17.194 1.00 94.62 107 ALA A N 1
ATOM 830 C CA . ALA A 1 107 ? -11.176 -7.352 16.890 1.00 94.62 107 ALA A CA 1
ATOM 831 C C . ALA A 1 107 ? -10.688 -7.524 15.448 1.00 94.62 107 ALA A C 1
ATOM 833 O O . ALA A 1 107 ? -11.026 -8.468 14.735 1.00 94.62 107 ALA A O 1
ATOM 834 N N . ILE A 1 108 ? -9.847 -6.577 15.043 1.00 94.81 108 ILE A N 1
ATOM 835 C CA . ILE A 1 108 ? -8.975 -6.673 13.880 1.00 94.81 108 ILE A CA 1
ATOM 836 C C . ILE A 1 108 ? -7.554 -6.714 14.427 1.00 94.81 108 ILE A C 1
ATOM 838 O O . ILE A 1 108 ? -7.054 -5.726 14.968 1.00 94.81 108 ILE A O 1
ATOM 842 N N . LEU A 1 109 ? -6.928 -7.878 14.348 1.00 94.88 109 LEU A N 1
ATOM 843 C CA . LEU A 1 109 ? -5.581 -8.095 14.840 1.00 94.88 109 LEU A CA 1
ATOM 844 C C . LEU A 1 109 ? -4.590 -7.781 13.723 1.00 94.88 109 LEU A C 1
ATOM 846 O O . LEU A 1 109 ? -4.703 -8.328 12.633 1.00 94.88 109 LEU A O 1
ATOM 850 N N . VAL A 1 110 ? -3.624 -6.910 13.991 1.00 93.94 110 VAL A N 1
ATOM 851 C CA . VAL A 1 110 ? -2.530 -6.568 13.071 1.00 93.94 110 VAL A CA 1
ATOM 852 C C . VAL A 1 110 ? -1.237 -7.120 13.645 1.00 93.94 110 VAL A C 1
ATOM 854 O O . VAL A 1 110 ? -0.973 -6.952 14.839 1.00 93.94 110 VAL A O 1
ATOM 857 N N . HIS A 1 111 ? -0.417 -7.748 12.806 1.00 91.81 111 HIS A N 1
ATOM 858 C CA . HIS A 1 111 ? 0.852 -8.308 13.252 1.00 91.81 111 HIS A CA 1
ATOM 859 C C . HIS A 1 111 ? 1.776 -7.216 13.830 1.00 91.81 111 HIS A C 1
ATOM 861 O O . HIS A 1 111 ? 2.219 -6.326 13.100 1.00 91.81 111 HIS A O 1
ATOM 867 N N . ALA A 1 112 ? 2.109 -7.307 15.123 1.00 88.12 112 ALA A N 1
ATOM 868 C CA . ALA A 1 112 ? 2.741 -6.231 15.900 1.00 88.12 112 ALA A CA 1
ATOM 869 C C . ALA A 1 112 ? 4.086 -5.727 15.332 1.00 88.12 112 ALA A C 1
ATOM 871 O O . ALA A 1 112 ? 4.340 -4.523 15.320 1.00 88.12 112 ALA A O 1
ATOM 872 N N . ASP A 1 113 ? 4.920 -6.626 14.795 1.00 86.75 113 ASP A N 1
ATOM 873 C CA . ASP A 1 113 ? 6.244 -6.264 14.259 1.00 86.75 113 ASP A CA 1
ATOM 874 C C . ASP A 1 113 ? 6.186 -5.287 13.070 1.00 86.75 113 ASP A C 1
ATOM 876 O O . ASP A 1 113 ? 7.095 -4.480 12.880 1.00 86.75 113 ASP A O 1
ATOM 880 N N . CYS A 1 114 ? 5.131 -5.318 12.249 1.00 83.62 114 CYS A N 1
ATOM 881 C CA . CYS A 1 114 ? 5.124 -4.563 10.993 1.00 83.62 114 CYS A CA 1
ATOM 882 C C . CYS A 1 114 ? 4.917 -3.050 11.198 1.00 83.62 114 CYS A C 1
ATOM 884 O O . CYS A 1 114 ? 5.775 -2.284 10.744 1.00 83.62 114 CYS A O 1
ATOM 886 N N . PRO A 1 115 ? 3.877 -2.587 11.925 1.00 81.81 115 PRO A N 1
ATOM 887 C CA . PRO A 1 115 ? 3.734 -1.173 12.274 1.00 81.81 115 PRO A CA 1
ATOM 888 C C . PRO A 1 115 ? 4.939 -0.627 13.048 1.00 81.81 115 PRO A C 1
ATOM 890 O O . PRO A 1 115 ? 5.387 0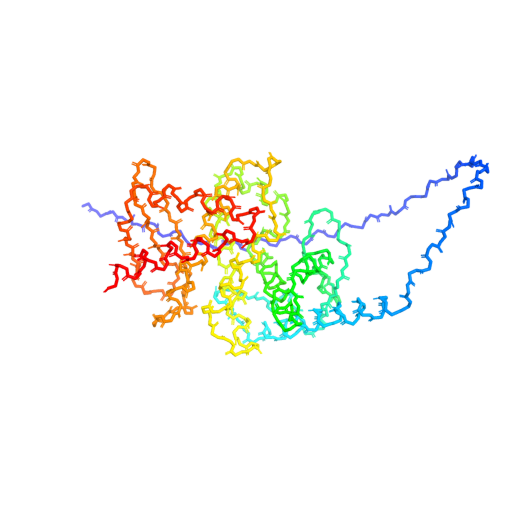.492 12.795 1.00 81.81 115 PRO A O 1
ATOM 893 N N . GLU A 1 116 ? 5.507 -1.422 13.961 1.00 80.38 116 GLU A N 1
ATOM 894 C CA . GLU A 1 116 ? 6.706 -1.037 14.705 1.00 80.38 116 GLU A CA 1
ATOM 895 C C . GLU A 1 116 ? 7.917 -0.844 13.801 1.00 80.38 116 GLU A C 1
ATOM 897 O O . GLU A 1 116 ? 8.587 0.185 13.884 1.00 80.38 116 GLU A O 1
ATOM 902 N N . ARG A 1 117 ? 8.204 -1.813 12.925 1.00 83.50 117 ARG A N 1
ATOM 903 C CA . ARG A 1 117 ? 9.329 -1.751 11.987 1.00 83.50 117 ARG A CA 1
ATOM 904 C C . ARG A 1 117 ? 9.234 -0.528 11.083 1.00 83.50 117 ARG A C 1
ATOM 906 O O . ARG A 1 117 ? 10.229 0.177 10.923 1.00 83.50 117 ARG A O 1
ATOM 913 N N . LEU A 1 118 ? 8.041 -0.231 10.568 1.00 79.56 118 LEU A N 1
ATOM 914 C CA . LEU A 1 118 ? 7.786 0.977 9.779 1.00 79.56 118 LEU A CA 1
ATOM 915 C C . LEU A 1 118 ? 8.006 2.260 10.592 1.00 79.56 118 LEU A C 1
ATOM 917 O O . LEU A 1 118 ? 8.527 3.251 10.076 1.00 79.56 118 LEU A O 1
ATOM 921 N N . ALA A 1 119 ? 7.665 2.239 11.879 1.00 77.12 119 ALA A N 1
ATOM 922 C CA . ALA A 1 119 ? 7.840 3.378 12.762 1.00 77.12 119 ALA A CA 1
ATOM 923 C C . ALA A 1 119 ? 9.301 3.581 13.212 1.00 77.12 119 ALA A C 1
ATOM 925 O O . ALA A 1 119 ? 9.726 4.727 13.331 1.00 77.12 119 ALA A O 1
ATOM 926 N N . ARG A 1 120 ? 10.096 2.526 13.455 1.00 76.38 120 ARG A N 1
ATOM 927 C CA . ARG A 1 120 ? 11.436 2.603 14.094 1.00 76.38 120 ARG A CA 1
ATOM 928 C C . ARG A 1 120 ? 12.386 3.632 13.454 1.00 76.38 120 ARG A C 1
ATOM 930 O O . ARG A 1 120 ? 13.131 4.284 14.179 1.00 76.38 120 ARG A O 1
ATOM 937 N N . GLY A 1 121 ? 12.310 3.848 12.139 1.00 69.06 121 GLY A N 1
ATOM 938 C CA . GLY A 1 121 ? 13.123 4.831 11.403 1.00 69.06 121 GLY A CA 1
ATOM 939 C C . GLY A 1 121 ? 12.556 6.258 11.334 1.00 69.06 121 GLY A C 1
ATOM 940 O O . GLY A 1 121 ? 13.096 7.097 10.612 1.00 69.06 121 GLY A O 1
ATOM 941 N N . ARG A 1 122 ? 11.450 6.551 12.026 1.00 79.62 122 ARG A N 1
ATOM 942 C CA . ARG A 1 122 ? 10.764 7.851 11.989 1.00 79.62 122 ARG A CA 1
ATOM 943 C C . ARG A 1 122 ? 10.836 8.550 13.337 1.00 79.62 122 ARG A C 1
ATOM 945 O O . ARG A 1 122 ? 10.475 7.975 14.365 1.00 79.62 122 ARG A O 1
ATOM 952 N N . ARG A 1 123 ? 11.309 9.800 13.306 1.00 74.62 123 ARG A N 1
ATOM 953 C CA . ARG A 1 123 ? 11.308 10.713 14.460 1.00 74.62 123 ARG A CA 1
ATOM 954 C C . ARG A 1 123 ? 9.959 11.407 14.625 1.00 74.62 123 ARG A C 1
ATOM 956 O O . ARG A 1 123 ? 9.549 11.658 15.750 1.00 74.62 123 ARG A O 1
ATOM 963 N N . ASP A 1 124 ? 9.286 11.673 13.509 1.00 86.94 124 ASP A N 1
ATOM 964 C CA . ASP A 1 124 ? 7.941 12.228 13.497 1.00 86.94 124 ASP A CA 1
ATOM 965 C C . ASP A 1 124 ? 6.897 11.143 13.808 1.00 86.94 124 ASP A C 1
ATOM 967 O O . ASP A 1 124 ? 6.826 10.101 13.148 1.00 86.94 124 ASP A O 1
ATOM 971 N N . VAL A 1 125 ? 6.110 11.401 14.851 1.00 87.19 125 VAL A N 1
ATOM 972 C CA . VAL A 1 125 ? 5.071 10.505 15.365 1.00 87.19 125 VAL A CA 1
ATOM 973 C C . VAL A 1 125 ? 3.884 10.448 14.404 1.00 87.19 125 VAL A C 1
ATOM 975 O O . VAL A 1 125 ? 3.315 9.372 14.221 1.00 87.19 125 VAL A O 1
ATOM 978 N N . GLU A 1 126 ? 3.562 11.556 13.735 1.00 90.06 126 GLU A N 1
ATOM 979 C CA . GLU A 1 126 ? 2.443 11.630 12.796 1.00 90.06 126 GLU A CA 1
ATOM 980 C C . GLU A 1 126 ? 2.714 10.806 11.533 1.00 90.06 126 GLU A C 1
ATOM 982 O O . GLU A 1 126 ? 1.899 9.966 11.140 1.00 90.06 126 GLU A O 1
ATOM 987 N N . SER A 1 127 ? 3.894 10.959 10.931 1.00 89.25 127 SER A N 1
ATOM 988 C CA . SER A 1 127 ? 4.329 10.136 9.800 1.00 89.25 127 SER A CA 1
ATOM 989 C C . SER A 1 127 ? 4.439 8.660 10.178 1.00 89.25 127 SER A C 1
ATOM 991 O O . SER A 1 127 ? 4.065 7.799 9.383 1.00 89.25 127 SER A O 1
ATOM 993 N N . ALA A 1 128 ? 4.901 8.341 11.393 1.00 90.50 128 ALA A N 1
ATOM 994 C CA . ALA A 1 128 ? 4.918 6.961 11.879 1.00 90.50 128 ALA A CA 1
ATOM 995 C C . ALA A 1 128 ? 3.497 6.377 11.990 1.00 90.50 128 ALA A C 1
ATOM 997 O O . ALA A 1 128 ? 3.260 5.257 11.538 1.00 90.50 128 ALA A O 1
ATOM 998 N N . GLY A 1 129 ? 2.546 7.141 12.540 1.00 93.62 129 GLY A N 1
ATOM 999 C CA . GLY A 1 129 ? 1.135 6.756 12.603 1.00 93.62 129 GLY A CA 1
ATOM 1000 C C . GLY A 1 129 ? 0.505 6.603 11.217 1.00 93.62 129 GLY A C 1
ATOM 1001 O O . GLY A 1 129 ? -0.208 5.633 10.973 1.00 93.62 129 GLY A O 1
ATOM 1002 N N . THR A 1 130 ? 0.825 7.506 10.288 1.00 94.19 130 THR A N 1
ATOM 1003 C CA . THR A 1 130 ? 0.355 7.447 8.895 1.00 94.19 130 THR A CA 1
ATOM 1004 C C . THR A 1 130 ? 0.843 6.175 8.205 1.00 94.19 130 THR A C 1
ATOM 1006 O O . THR A 1 130 ? 0.046 5.473 7.596 1.00 94.19 130 THR A O 1
ATOM 1009 N N . LEU A 1 131 ? 2.125 5.823 8.349 1.00 92.50 131 LEU A N 1
ATOM 1010 C CA . LEU A 1 131 ? 2.685 4.591 7.782 1.00 92.50 131 LEU A CA 1
ATOM 1011 C C . LEU A 1 131 ? 2.041 3.329 8.366 1.00 92.50 131 LEU A C 1
ATOM 1013 O O . LEU A 1 131 ? 1.719 2.408 7.620 1.00 92.50 131 LEU A O 1
ATOM 1017 N N . ALA A 1 132 ? 1.821 3.295 9.683 1.00 93.44 132 ALA A N 1
ATOM 1018 C CA . ALA A 1 132 ? 1.129 2.183 10.329 1.00 93.44 132 ALA A CA 1
ATOM 1019 C C . ALA A 1 132 ? -0.306 2.020 9.803 1.00 93.44 132 ALA A C 1
ATOM 1021 O O . ALA A 1 132 ? -0.734 0.902 9.525 1.00 93.44 132 ALA A O 1
ATOM 1022 N N . ALA A 1 133 ? -1.026 3.128 9.622 1.00 95.50 133 ALA A N 1
ATOM 1023 C CA . ALA A 1 133 ? -2.386 3.120 9.101 1.00 95.50 133 ALA A CA 1
ATOM 1024 C C . ALA A 1 133 ? -2.450 2.762 7.604 1.00 95.50 133 ALA A C 1
ATOM 1026 O O . ALA A 1 133 ? -3.330 2.002 7.211 1.00 95.50 133 ALA A O 1
ATOM 1027 N N . LEU A 1 134 ? -1.505 3.239 6.783 1.00 95.25 134 LEU A N 1
ATOM 1028 C CA . LEU A 1 134 ? -1.373 2.836 5.376 1.00 95.25 134 LEU A CA 1
ATOM 1029 C C . LEU A 1 134 ? -1.155 1.324 5.258 1.00 95.25 134 LEU A C 1
ATOM 1031 O O . LEU A 1 134 ? -1.873 0.662 4.515 1.00 95.25 134 LEU A O 1
ATOM 1035 N N . TYR A 1 135 ? -0.218 0.777 6.039 1.00 93.62 135 TYR A N 1
ATOM 1036 C CA . TYR A 1 135 ? 0.022 -0.664 6.111 1.00 93.62 135 TYR A CA 1
ATOM 1037 C C . TYR A 1 135 ? -1.238 -1.420 6.548 1.00 93.62 135 TYR A C 1
ATOM 1039 O O . TYR A 1 135 ? -1.655 -2.370 5.901 1.00 93.62 135 TYR A O 1
ATOM 1047 N N . PHE A 1 136 ? -1.894 -0.966 7.614 1.00 95.00 136 PHE A N 1
ATOM 1048 C CA . PHE A 1 136 ? -3.116 -1.589 8.114 1.00 95.00 136 PHE A CA 1
ATOM 1049 C C . PHE A 1 136 ? -4.231 -1.666 7.060 1.00 95.00 136 PHE A C 1
ATOM 1051 O O . PHE A 1 136 ? -4.837 -2.723 6.890 1.00 95.00 136 PHE A O 1
ATOM 1058 N N . VAL A 1 137 ? -4.508 -0.565 6.354 1.00 95.62 137 VAL A N 1
ATOM 1059 C CA . VAL A 1 137 ? -5.555 -0.551 5.323 1.00 95.62 137 VAL A CA 1
ATOM 1060 C C . VAL A 1 137 ? -5.151 -1.399 4.118 1.00 95.62 137 VAL A C 1
ATOM 1062 O O . VAL A 1 137 ? -6.007 -2.086 3.567 1.00 95.62 137 VAL A O 1
ATOM 1065 N N . HIS A 1 138 ? -3.869 -1.401 3.745 1.00 95.00 138 HIS A N 1
ATOM 1066 C CA . HIS A 1 138 ? -3.340 -2.257 2.682 1.00 95.00 138 HIS A CA 1
ATOM 1067 C C . HIS A 1 138 ? -3.612 -3.741 2.972 1.00 95.00 138 HIS A C 1
ATOM 1069 O O . HIS A 1 138 ? -4.249 -4.423 2.172 1.00 95.00 138 HIS A O 1
ATOM 1075 N N . GLU A 1 139 ? -3.232 -4.218 4.160 1.00 93.81 139 GLU A N 1
ATOM 1076 C CA . GLU A 1 139 ? -3.464 -5.613 4.555 1.00 93.81 139 GLU A CA 1
ATOM 1077 C C . GLU A 1 139 ? -4.961 -5.944 4.669 1.00 93.81 139 GLU A C 1
ATOM 1079 O O . GLU A 1 139 ? -5.392 -7.046 4.334 1.00 93.81 139 GLU A O 1
ATOM 1084 N N . LEU A 1 140 ? -5.797 -4.991 5.096 1.00 93.25 140 LEU A N 1
ATOM 1085 C CA . LEU A 1 140 ? -7.248 -5.186 5.091 1.00 93.25 140 LEU A CA 1
ATOM 1086 C C . LEU A 1 140 ? -7.833 -5.279 3.680 1.00 93.25 140 LEU A C 1
ATOM 1088 O O . LEU A 1 140 ? -8.757 -6.065 3.468 1.00 93.25 140 LEU A O 1
ATOM 1092 N N . ALA A 1 141 ? -7.316 -4.507 2.722 1.00 93.06 141 ALA A N 1
ATOM 1093 C CA . ALA A 1 141 ? -7.770 -4.531 1.333 1.00 93.06 141 ALA A CA 1
ATOM 1094 C C . ALA A 1 141 ? -7.518 -5.889 0.658 1.00 93.06 141 ALA A C 1
ATOM 1096 O O . ALA A 1 141 ? -8.295 -6.303 -0.203 1.00 93.06 141 ALA A O 1
ATOM 1097 N N . HIS A 1 142 ? -6.504 -6.625 1.109 1.00 91.94 142 HIS A N 1
ATOM 1098 C CA . HIS A 1 142 ? -6.210 -7.982 0.657 1.00 91.94 142 HIS A CA 1
ATOM 1099 C C . HIS A 1 142 ? -7.262 -9.028 1.050 1.00 91.94 142 HIS A C 1
ATOM 1101 O O . HIS A 1 142 ? -7.404 -10.042 0.358 1.00 91.94 142 HIS A O 1
ATOM 1107 N N . LEU A 1 143 ? -8.050 -8.787 2.105 1.00 88.88 143 LEU A N 1
ATOM 1108 C CA . LEU A 1 143 ? -9.091 -9.720 2.546 1.00 88.88 143 LEU A CA 1
ATOM 1109 C C . LEU A 1 143 ? -10.202 -9.913 1.496 1.00 88.88 143 LEU A C 1
ATOM 1111 O O . LEU A 1 143 ? -10.379 -11.047 1.047 1.00 88.88 143 LEU A O 1
ATOM 1115 N N . PRO A 1 144 ? -10.937 -8.871 1.046 1.00 87.06 144 PRO A N 1
ATOM 1116 C CA . PRO A 1 144 ? -11.956 -9.038 0.006 1.00 87.06 144 PRO A CA 1
ATOM 1117 C C . PRO A 1 144 ? -11.366 -9.378 -1.369 1.00 87.06 144 PRO A C 1
ATOM 1119 O O . PRO A 1 144 ? -12.069 -9.940 -2.202 1.00 87.06 144 PRO A O 1
ATOM 1122 N N . GLN A 1 145 ? -10.083 -9.086 -1.608 1.00 85.62 145 GLN A N 1
ATOM 1123 C CA . GLN A 1 145 ? -9.362 -9.532 -2.806 1.00 85.62 145 GLN A CA 1
ATOM 1124 C C . GLN A 1 1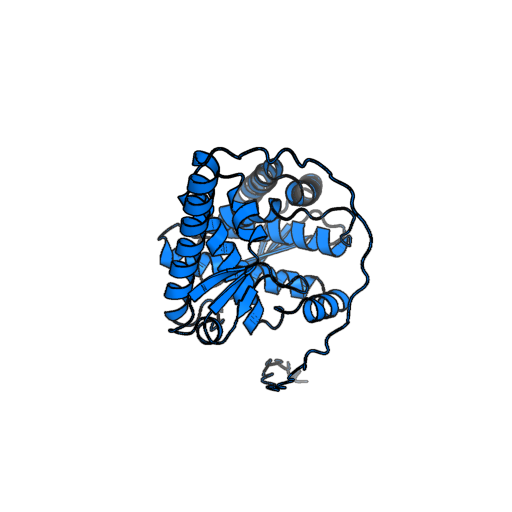45 ? -9.063 -11.043 -2.800 1.00 85.62 145 GLN A C 1
ATOM 1126 O O . GLN A 1 145 ? -8.616 -11.585 -3.810 1.00 85.62 145 GLN A O 1
ATOM 1131 N N . GLY A 1 146 ? -9.292 -11.731 -1.675 1.00 83.69 146 GLY A N 1
ATOM 1132 C CA . GLY A 1 146 ? -9.052 -13.163 -1.533 1.00 83.69 146 GLY A CA 1
ATOM 1133 C C . GLY A 1 146 ? -7.580 -13.538 -1.351 1.00 83.69 146 GLY A C 1
ATOM 1134 O O . GLY A 1 146 ? -7.248 -14.707 -1.506 1.00 83.69 146 GLY A O 1
ATOM 1135 N N . ILE A 1 147 ? -6.699 -12.587 -1.015 1.00 81.50 147 ILE A N 1
ATOM 1136 C CA . ILE A 1 147 ? -5.251 -12.824 -0.849 1.00 81.50 147 ILE A CA 1
ATOM 1137 C C . ILE A 1 147 ? -4.750 -12.630 0.587 1.00 81.50 147 ILE A C 1
ATOM 1139 O O . ILE A 1 147 ? -3.556 -12.469 0.811 1.00 81.50 147 ILE A O 1
ATOM 1143 N N . GLY A 1 148 ? -5.657 -12.702 1.565 1.00 70.62 148 GLY A N 1
ATOM 1144 C CA . GLY A 1 148 ? -5.311 -12.641 2.989 1.00 70.62 148 GLY A CA 1
ATOM 1145 C C . GLY A 1 148 ? -4.536 -13.856 3.516 1.00 70.62 148 GLY A C 1
ATOM 1146 O O . GLY A 1 148 ? -3.768 -13.707 4.455 1.00 70.62 148 GLY A O 1
ATOM 1147 N N . ASP A 1 149 ? -4.707 -15.038 2.910 1.00 76.75 149 ASP A N 1
ATOM 1148 C CA . ASP A 1 149 ? -3.972 -16.259 3.277 1.00 76.75 149 ASP A CA 1
ATOM 1149 C C . ASP A 1 149 ? -2.743 -16.446 2.373 1.00 76.75 149 ASP A C 1
ATOM 1151 O O . ASP A 1 149 ? -2.843 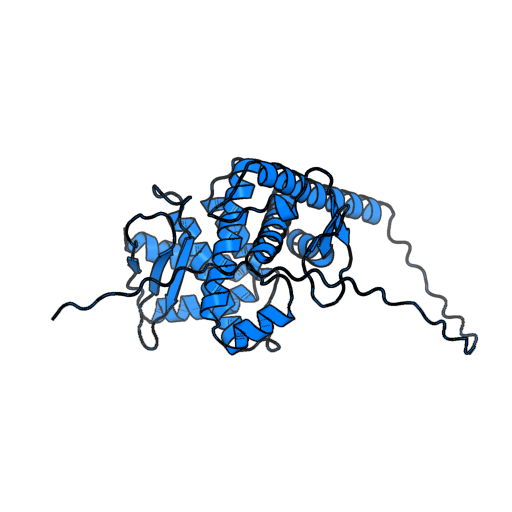-16.474 1.136 1.00 76.75 149 ASP A O 1
ATOM 1155 N N . TYR A 1 150 ? -1.581 -16.657 2.994 1.00 75.81 150 TYR A N 1
ATOM 1156 C CA . TYR A 1 150 ? -0.318 -16.927 2.312 1.00 75.81 150 TYR A CA 1
ATOM 1157 C C . TYR A 1 150 ? -0.385 -18.123 1.348 1.00 75.81 150 TYR A C 1
ATOM 1159 O O . TYR A 1 150 ? 0.288 -18.133 0.311 1.00 75.81 150 TYR A O 1
ATOM 1167 N N . SER A 1 151 ? -1.209 -19.133 1.641 1.00 76.94 151 SER A N 1
ATOM 1168 C CA . SER A 1 151 ? -1.422 -20.277 0.751 1.00 76.94 151 SER A CA 1
ATOM 1169 C C . SER A 1 151 ? -2.012 -19.849 -0.602 1.00 76.94 151 SER A C 1
ATOM 1171 O O . SER A 1 151 ? -1.587 -20.338 -1.657 1.00 76.94 151 SER A O 1
ATOM 1173 N N . THR A 1 152 ? -2.911 -18.861 -0.591 1.00 79.50 152 THR A N 1
ATOM 1174 C CA . THR A 1 152 ? -3.522 -18.294 -1.798 1.00 79.50 152 THR A CA 1
ATOM 1175 C C . THR A 1 152 ? -2.527 -17.428 -2.557 1.00 79.50 152 THR A C 1
ATOM 1177 O O . THR A 1 152 ? -2.409 -17.566 -3.775 1.00 79.50 152 THR A O 1
ATOM 1180 N N . VAL A 1 153 ? -1.724 -16.626 -1.851 1.00 79.50 153 VAL A N 1
ATOM 1181 C CA . VAL A 1 153 ? -0.617 -15.869 -2.459 1.00 79.50 153 VAL A CA 1
ATOM 1182 C C . VAL A 1 153 ? 0.357 -16.810 -3.167 1.00 79.50 153 VAL A C 1
ATOM 1184 O O . VAL A 1 153 ? 0.727 -16.566 -4.314 1.00 79.50 153 VAL A O 1
ATOM 1187 N N . ARG A 1 154 ? 0.744 -17.925 -2.534 1.00 79.44 154 ARG A N 1
ATOM 1188 C CA . ARG A 1 154 ? 1.635 -18.926 -3.143 1.00 79.44 154 ARG A CA 1
ATOM 1189 C C . ARG A 1 154 ? 1.030 -19.525 -4.413 1.00 79.44 154 ARG A C 1
ATOM 1191 O O . ARG A 1 154 ? 1.742 -19.696 -5.401 1.00 79.44 154 ARG A O 1
ATOM 1198 N N . ARG A 1 155 ? -0.273 -19.817 -4.405 1.00 81.00 155 ARG A N 1
ATOM 1199 C CA . ARG A 1 155 ? -0.985 -20.306 -5.590 1.00 81.00 155 ARG A CA 1
ATOM 1200 C C . ARG A 1 155 ? -0.998 -19.259 -6.703 1.00 81.00 155 ARG A C 1
ATOM 1202 O O . ARG A 1 155 ? -0.682 -19.605 -7.833 1.00 81.00 155 ARG A O 1
ATOM 1209 N N . LEU A 1 156 ? -1.287 -17.997 -6.402 1.00 80.31 156 LEU A N 1
ATOM 1210 C CA . LEU A 1 156 ? -1.253 -16.926 -7.401 1.00 80.31 156 LEU A CA 1
ATOM 1211 C C . LEU A 1 156 ? 0.145 -16.728 -7.990 1.00 80.31 156 LEU A C 1
ATOM 1213 O O . LEU A 1 156 ? 0.267 -16.634 -9.205 1.00 80.31 156 LEU A O 1
ATOM 1217 N N . ARG A 1 157 ? 1.199 -16.782 -7.165 1.00 80.56 157 ARG A N 1
ATOM 1218 C CA . ARG A 1 157 ? 2.595 -16.710 -7.638 1.00 80.56 157 ARG A CA 1
ATOM 1219 C C . ARG A 1 157 ? 2.943 -17.807 -8.640 1.00 80.56 157 ARG A C 1
ATOM 1221 O O . ARG A 1 157 ? 3.735 -17.575 -9.541 1.00 80.56 157 ARG A O 1
ATOM 1228 N N . SER A 1 158 ? 2.356 -18.996 -8.494 1.00 76.56 158 SER A N 1
ATOM 1229 C CA . SER A 1 158 ? 2.563 -20.092 -9.451 1.00 76.56 158 SER A CA 1
ATOM 1230 C C . SER A 1 158 ? 1.862 -19.895 -10.798 1.00 76.56 158 SER A C 1
ATOM 1232 O O . SER A 1 158 ? 2.143 -20.645 -11.729 1.00 76.56 158 SER A O 1
ATOM 1234 N N . VAL A 1 159 ? 0.952 -18.921 -10.900 1.00 78.44 159 VAL A N 1
ATOM 1235 C CA . VAL A 1 159 ? 0.163 -18.653 -12.108 1.00 78.44 159 VAL A CA 1
ATOM 1236 C C . VAL A 1 159 ? 0.616 -17.358 -12.777 1.00 78.44 159 VAL A C 1
ATOM 1238 O O . VAL A 1 159 ? 0.918 -17.386 -13.965 1.00 78.44 159 VAL A O 1
ATOM 1241 N N . ASP A 1 160 ? 0.655 -16.244 -12.038 1.00 80.88 160 ASP A N 1
ATOM 1242 C CA . ASP A 1 160 ? 0.959 -14.923 -12.592 1.00 80.88 160 ASP A CA 1
ATOM 1243 C C . ASP A 1 160 ? 1.384 -13.901 -11.508 1.00 80.88 160 ASP A C 1
ATOM 1245 O O . ASP A 1 160 ? 0.599 -13.507 -10.640 1.00 80.88 160 ASP A O 1
ATOM 1249 N N . GLU A 1 161 ? 2.637 -13.439 -11.568 1.00 85.19 161 GLU A N 1
ATOM 1250 C CA . GLU A 1 161 ? 3.175 -12.383 -10.693 1.00 85.19 161 GLU A CA 1
ATOM 1251 C C . GLU A 1 161 ? 2.624 -10.987 -11.036 1.00 85.19 161 GLU A C 1
ATOM 1253 O O . GLU A 1 161 ? 2.597 -10.100 -10.176 1.00 85.19 161 GLU A O 1
ATOM 1258 N N . GLU A 1 162 ? 2.141 -10.782 -12.265 1.00 85.81 162 GLU A N 1
ATOM 1259 C CA . GLU A 1 162 ? 1.525 -9.526 -12.693 1.00 85.81 162 GLU A CA 1
ATOM 1260 C C . GLU A 1 162 ? 0.161 -9.322 -12.029 1.00 85.81 162 GLU A C 1
ATOM 1262 O O . GLU A 1 162 ? -0.119 -8.237 -11.516 1.00 85.81 162 GLU A O 1
ATOM 1267 N N . ALA A 1 163 ? -0.650 -10.375 -11.906 1.00 86.38 163 ALA A N 1
ATOM 1268 C CA . ALA A 1 163 ? -1.891 -10.319 -11.137 1.00 86.38 163 ALA A CA 1
ATOM 1269 C C . ALA A 1 163 ? -1.653 -9.863 -9.683 1.00 86.38 163 ALA A C 1
ATOM 1271 O O . ALA A 1 163 ? -2.385 -9.015 -9.168 1.00 86.38 163 ALA A O 1
ATOM 1272 N N . LEU A 1 164 ? -0.594 -10.360 -9.032 1.00 88.56 164 LEU A N 1
ATOM 1273 C CA . LEU A 1 164 ? -0.230 -9.933 -7.675 1.00 88.56 164 LEU A CA 1
ATOM 1274 C C . LEU A 1 164 ? 0.232 -8.475 -7.623 1.00 88.56 164 LEU A C 1
ATOM 1276 O O . LEU A 1 164 ? -0.092 -7.781 -6.664 1.00 88.56 164 LEU A O 1
ATOM 1280 N N . LEU A 1 165 ? 0.942 -7.991 -8.648 1.00 90.25 165 LEU A N 1
ATOM 1281 C CA . LEU A 1 165 ? 1.301 -6.575 -8.754 1.00 90.25 165 LEU A CA 1
ATOM 1282 C C . LEU A 1 165 ? 0.050 -5.687 -8.782 1.00 90.25 165 LEU A C 1
ATOM 1284 O O . LEU A 1 165 ? -0.004 -4.683 -8.077 1.00 90.25 165 LEU A O 1
ATOM 1288 N N . HIS A 1 166 ? -0.959 -6.058 -9.572 1.00 89.31 166 HIS A N 1
ATOM 1289 C CA . HIS A 1 166 ? -2.209 -5.303 -9.660 1.00 89.31 166 HIS A CA 1
ATOM 1290 C C . HIS A 1 166 ? -2.992 -5.299 -8.344 1.00 89.31 166 HIS A C 1
ATOM 1292 O O . HIS A 1 166 ? -3.523 -4.257 -7.957 1.00 89.31 166 HIS A O 1
ATOM 1298 N N . LEU A 1 167 ? -3.053 -6.436 -7.644 1.00 91.06 167 LEU A N 1
ATOM 1299 C CA . LEU A 1 167 ? -3.716 -6.524 -6.341 1.00 91.06 167 LEU A CA 1
ATOM 1300 C C . LEU A 1 167 ? -3.013 -5.657 -5.288 1.00 91.06 167 LEU A C 1
ATOM 1302 O O . LEU A 1 167 ? -3.685 -4.900 -4.583 1.00 91.06 167 LEU A O 1
ATOM 1306 N N . ASP A 1 168 ? -1.679 -5.712 -5.245 1.00 93.25 168 ASP A N 1
ATOM 1307 C CA . ASP A 1 168 ? -0.841 -4.884 -4.376 1.00 93.25 168 ASP A CA 1
ATOM 1308 C C . ASP A 1 168 ? -1.064 -3.385 -4.638 1.00 93.25 168 ASP A C 1
ATOM 1310 O O . ASP A 1 168 ? -1.330 -2.628 -3.705 1.00 93.25 168 ASP A O 1
ATOM 1314 N N . LEU A 1 169 ? -1.009 -2.953 -5.904 1.00 93.75 169 LEU A N 1
ATOM 1315 C CA . LEU A 1 169 ? -1.175 -1.542 -6.274 1.00 93.75 169 LEU A CA 1
ATOM 1316 C C . LEU A 1 169 ? -2.593 -1.026 -6.017 1.00 93.75 169 LEU A C 1
ATOM 1318 O O . LEU A 1 169 ? -2.766 0.109 -5.576 1.00 93.75 169 LEU A O 1
ATOM 1322 N N . ALA A 1 170 ? -3.614 -1.856 -6.239 1.00 92.00 170 ALA A N 1
ATOM 1323 C CA . ALA A 1 170 ? -4.983 -1.505 -5.883 1.00 92.00 170 ALA A CA 1
ATOM 1324 C C . ALA A 1 170 ? -5.143 -1.344 -4.361 1.00 92.00 170 ALA A C 1
ATOM 1326 O O . ALA A 1 170 ? -5.784 -0.394 -3.911 1.00 92.00 170 ALA A O 1
ATOM 1327 N N . ALA A 1 171 ? -4.538 -2.234 -3.566 1.00 93.88 171 ALA A N 1
ATOM 1328 C CA . ALA A 1 171 ? -4.548 -2.141 -2.107 1.00 93.88 171 ALA A CA 1
ATOM 1329 C C . ALA A 1 171 ? -3.781 -0.904 -1.601 1.00 93.88 171 ALA A C 1
ATOM 1331 O O . ALA A 1 171 ? -4.253 -0.218 -0.693 1.00 93.88 171 ALA A O 1
ATOM 1332 N N . ASP A 1 172 ? -2.643 -0.567 -2.218 1.00 95.69 172 ASP A N 1
ATOM 1333 C CA . ASP A 1 172 ? -1.919 0.682 -1.951 1.00 95.69 172 ASP A CA 1
ATOM 1334 C C . ASP A 1 172 ? -2.791 1.907 -2.243 1.00 95.69 172 ASP A C 1
ATOM 1336 O O . ASP A 1 172 ? -2.944 2.783 -1.390 1.00 95.69 172 ASP A O 1
ATOM 1340 N N . HIS A 1 173 ? -3.427 1.958 -3.412 1.00 94.81 173 HIS A N 1
ATOM 1341 C CA . HIS A 1 173 ? -4.276 3.087 -3.785 1.00 94.81 173 HIS A CA 1
ATOM 1342 C C . HIS A 1 173 ? -5.479 3.244 -2.846 1.00 94.81 173 HIS A C 1
ATOM 1344 O O . HIS A 1 173 ? -5.766 4.350 -2.388 1.00 94.81 173 HIS A O 1
ATOM 1350 N N . VAL A 1 174 ? -6.133 2.140 -2.469 1.00 93.94 174 VAL A N 1
ATOM 1351 C CA . VAL A 1 174 ? -7.207 2.136 -1.459 1.00 93.94 174 VAL A CA 1
ATOM 1352 C C . VAL A 1 174 ? -6.711 2.691 -0.129 1.00 93.94 174 VAL A C 1
ATOM 1354 O O . VAL A 1 174 ? -7.363 3.565 0.445 1.00 93.94 174 VAL A O 1
ATOM 1357 N N . ALA A 1 175 ? -5.550 2.240 0.349 1.00 96.06 175 ALA A N 1
ATOM 1358 C CA . ALA A 1 175 ? -4.966 2.744 1.585 1.00 96.06 175 ALA A CA 1
ATOM 1359 C C . ALA A 1 175 ? -4.705 4.255 1.521 1.00 96.06 175 ALA A C 1
ATOM 1361 O O . ALA A 1 175 ? -5.080 4.978 2.445 1.00 96.06 175 ALA A O 1
ATOM 1362 N N . ALA A 1 176 ? -4.148 4.753 0.417 1.00 95.94 176 ALA A N 1
ATOM 1363 C CA . ALA A 1 176 ? -3.896 6.176 0.231 1.00 95.94 176 ALA A CA 1
ATOM 1364 C C . ALA A 1 176 ? -5.200 6.998 0.204 1.00 95.94 176 ALA A C 1
ATOM 1366 O O . ALA A 1 176 ? -5.291 8.021 0.879 1.00 95.94 176 ALA A O 1
ATOM 1367 N N . LEU A 1 177 ? -6.243 6.528 -0.489 1.00 94.62 177 LEU A N 1
ATOM 1368 C CA . LEU A 1 177 ? -7.552 7.195 -0.527 1.00 94.62 177 LEU A CA 1
ATOM 1369 C C . LEU A 1 177 ? -8.233 7.247 0.844 1.00 94.62 177 LEU A C 1
ATOM 1371 O O . LEU A 1 177 ? -8.807 8.270 1.219 1.00 94.62 177 LEU A O 1
ATOM 1375 N N . VAL A 1 178 ? -8.181 6.155 1.607 1.00 95.00 178 VAL A N 1
ATOM 1376 C CA . VAL A 1 178 ? -8.741 6.115 2.966 1.00 95.00 178 VAL A CA 1
ATOM 1377 C C . VAL A 1 178 ? -8.003 7.100 3.856 1.00 95.00 178 VAL A C 1
ATOM 1379 O O . VAL A 1 178 ? -8.630 7.898 4.554 1.00 95.00 178 VAL A O 1
ATOM 1382 N N . LEU A 1 179 ? -6.672 7.094 3.804 1.00 95.88 179 LEU A N 1
ATOM 1383 C CA . LEU A 1 179 ? -5.869 7.977 4.637 1.00 95.88 179 LEU A CA 1
ATOM 1384 C C . LEU A 1 179 ? -5.986 9.443 4.224 1.00 95.88 179 LEU A C 1
ATOM 1386 O O . LEU A 1 179 ? -5.952 10.307 5.098 1.00 95.88 179 LEU A O 1
ATOM 1390 N N . GLN A 1 180 ? -6.211 9.739 2.945 1.00 95.00 180 GLN A N 1
ATOM 1391 C CA . GLN A 1 180 ? -6.528 11.090 2.485 1.00 95.00 180 GLN A CA 1
ATOM 1392 C C . GLN A 1 180 ? -7.790 11.620 3.175 1.00 95.00 180 GLN A C 1
ATOM 1394 O O . GLN A 1 180 ? -7.791 12.749 3.656 1.00 95.00 180 GLN A O 1
ATOM 1399 N N . ARG A 1 181 ? -8.843 10.800 3.303 1.00 92.75 181 ARG A N 1
ATOM 1400 C CA . ARG A 1 181 ? -10.079 11.192 4.011 1.00 92.75 181 ARG A CA 1
ATOM 1401 C C . ARG A 1 181 ? -9.848 11.429 5.503 1.00 92.75 181 ARG A C 1
ATOM 1403 O O . ARG A 1 181 ? -10.450 12.328 6.077 1.00 92.75 181 ARG A O 1
ATOM 1410 N N . VAL A 1 182 ? -8.992 10.619 6.127 1.00 94.00 182 VAL A N 1
ATOM 1411 C CA . VAL A 1 182 ? -8.707 10.684 7.573 1.00 94.00 182 VAL A CA 1
ATOM 1412 C C . VAL A 1 182 ? -7.818 11.873 7.928 1.00 94.00 182 VAL A C 1
ATOM 1414 O O . VAL A 1 182 ? -8.000 12.490 8.973 1.00 94.00 182 VAL A O 1
ATOM 1417 N N . THR A 1 183 ? -6.817 12.150 7.095 1.00 94.31 183 THR A N 1
ATOM 1418 C CA . THR A 1 183 ? -5.729 13.085 7.419 1.00 94.31 183 THR A CA 1
ATOM 1419 C C . THR A 1 183 ? -5.829 14.410 6.671 1.00 94.31 183 THR A C 1
ATOM 1421 O O . THR A 1 183 ? -5.183 15.373 7.065 1.00 94.31 183 THR A O 1
ATOM 1424 N N . GLY A 1 184 ? -6.597 14.471 5.580 1.00 92.31 184 GLY A N 1
ATOM 1425 C CA . GLY A 1 184 ? -6.643 15.623 4.676 1.00 92.31 184 GLY A CA 1
ATOM 1426 C C . GLY A 1 184 ? -5.373 15.817 3.840 1.00 92.31 184 GLY A C 1
ATOM 1427 O O . GLY A 1 184 ? -5.292 16.784 3.084 1.00 92.31 184 GLY A O 1
ATOM 1428 N N . ARG A 1 185 ? -4.382 14.922 3.955 1.00 93.81 185 ARG A N 1
ATOM 1429 C CA . ARG A 1 185 ? -3.111 15.030 3.231 1.00 93.81 185 ARG A CA 1
ATOM 1430 C C . ARG A 1 185 ? -3.304 14.823 1.727 1.00 93.81 185 ARG A C 1
ATOM 1432 O O . ARG A 1 185 ? -4.155 14.021 1.328 1.00 93.81 185 ARG A O 1
ATOM 1439 N N . PRO A 1 186 ? -2.509 15.494 0.877 1.00 93.25 186 PRO A N 1
ATOM 1440 C CA . PRO A 1 186 ? -2.513 15.242 -0.558 1.00 93.25 186 PRO A CA 1
ATOM 1441 C C . PRO A 1 186 ? -2.233 13.770 -0.886 1.00 93.25 186 PRO A C 1
ATOM 1443 O O . PRO A 1 186 ? -1.389 13.126 -0.261 1.00 93.25 186 PRO A O 1
ATOM 1446 N N . LEU A 1 187 ? -2.911 13.242 -1.908 1.00 92.44 187 LEU A N 1
ATOM 1447 C CA . LEU A 1 187 ? -2.752 11.846 -2.324 1.00 92.44 187 LEU A CA 1
ATOM 1448 C C . LEU A 1 187 ? -1.312 11.538 -2.764 1.00 92.44 187 LEU A C 1
ATOM 1450 O O . LEU A 1 187 ? -0.793 10.470 -2.446 1.00 92.44 187 LEU A O 1
ATOM 1454 N N . ALA A 1 188 ? -0.662 12.489 -3.443 1.00 91.12 188 ALA A N 1
ATOM 1455 C CA . ALA A 1 188 ? 0.735 12.382 -3.849 1.00 91.12 188 ALA A CA 1
ATOM 1456 C C . ALA A 1 188 ? 1.661 12.136 -2.646 1.00 91.12 188 ALA A C 1
ATOM 1458 O O . ALA A 1 188 ? 2.456 11.202 -2.664 1.00 91.12 188 ALA A O 1
ATOM 1459 N N . GLU A 1 189 ? 1.489 12.898 -1.563 1.00 92.06 189 GLU A N 1
ATOM 1460 C CA . GLU A 1 189 ? 2.295 12.769 -0.344 1.00 92.06 189 GLU A CA 1
ATOM 1461 C C . GLU A 1 189 ? 2.101 11.400 0.334 1.00 92.06 189 GLU A C 1
ATOM 1463 O O . GLU A 1 189 ? 3.059 10.767 0.781 1.00 92.06 189 GLU A O 1
ATOM 1468 N N . LEU A 1 190 ? 0.862 10.899 0.379 1.00 94.62 190 LEU A N 1
ATOM 1469 C CA . LEU A 1 190 ? 0.570 9.572 0.929 1.00 94.62 190 LEU A CA 1
ATOM 1470 C C . LEU A 1 190 ? 1.209 8.455 0.094 1.00 94.62 190 LEU A C 1
ATOM 1472 O O . LEU A 1 190 ? 1.774 7.522 0.666 1.00 94.62 190 LEU A O 1
ATOM 1476 N N . LYS A 1 191 ? 1.181 8.567 -1.238 1.00 92.62 191 LYS A N 1
ATOM 1477 C CA . LYS A 1 191 ? 1.833 7.610 -2.144 1.00 92.62 191 LYS A CA 1
ATOM 1478 C C . LYS A 1 191 ? 3.357 7.659 -2.025 1.00 92.62 191 LYS A C 1
ATOM 1480 O O . LYS A 1 191 ? 3.993 6.609 -1.975 1.00 92.62 191 LYS A O 1
ATOM 1485 N N . GLU A 1 192 ? 3.957 8.839 -1.871 1.00 89.38 192 GLU A N 1
ATOM 1486 C CA . GLU A 1 192 ? 5.393 8.952 -1.572 1.00 89.38 192 GLU A CA 1
ATOM 1487 C C . GLU A 1 192 ? 5.754 8.235 -0.263 1.00 89.38 192 GLU A C 1
ATOM 1489 O O . GLU A 1 192 ? 6.724 7.473 -0.211 1.00 89.38 192 GLU A O 1
ATOM 1494 N N . LEU A 1 193 ? 4.944 8.398 0.789 1.00 89.94 193 LEU A N 1
ATOM 1495 C CA . LEU A 1 193 ? 5.141 7.662 2.039 1.00 89.94 193 LEU A CA 1
ATOM 1496 C C . LEU A 1 193 ? 5.027 6.145 1.845 1.00 89.94 193 LEU A C 1
ATOM 1498 O O . LEU A 1 193 ? 5.842 5.409 2.409 1.00 89.94 193 LEU A O 1
ATOM 1502 N N . GLN A 1 194 ? 4.066 5.669 1.048 1.00 90.25 194 GLN A N 1
ATOM 1503 C CA . GLN A 1 194 ? 3.923 4.245 0.725 1.00 90.25 194 GLN A CA 1
ATOM 1504 C C . GLN A 1 194 ? 5.141 3.699 -0.012 1.00 90.25 194 GLN A C 1
ATOM 1506 O O . GLN A 1 194 ? 5.662 2.655 0.386 1.00 90.25 194 GLN A O 1
ATOM 1511 N N . ALA A 1 195 ? 5.639 4.416 -1.022 1.00 86.62 195 ALA A N 1
ATOM 1512 C CA . ALA A 1 195 ? 6.846 4.033 -1.743 1.00 86.62 195 ALA A CA 1
ATOM 1513 C C . ALA A 1 195 ? 8.014 3.844 -0.766 1.00 86.62 195 ALA A C 1
ATOM 1515 O O . ALA A 1 195 ? 8.599 2.766 -0.687 1.00 86.62 195 ALA A O 1
ATOM 1516 N N . VAL A 1 196 ? 8.282 4.828 0.096 1.00 80.50 196 VAL A N 1
ATOM 1517 C CA . VAL A 1 196 ? 9.357 4.708 1.093 1.00 80.50 196 VAL A CA 1
ATOM 1518 C C . VAL A 1 196 ? 9.096 3.569 2.092 1.00 80.50 196 VAL A C 1
ATOM 1520 O O . VAL A 1 196 ? 10.038 2.937 2.573 1.00 80.50 196 VAL A O 1
ATOM 1523 N N . SER A 1 197 ? 7.834 3.266 2.410 1.00 82.56 197 SER A N 1
ATOM 1524 C CA . SER A 1 197 ? 7.481 2.170 3.321 1.00 82.56 197 SER A CA 1
ATOM 1525 C C . SER A 1 197 ? 7.879 0.789 2.788 1.00 82.56 197 SER A C 1
ATOM 1527 O O . SER A 1 197 ? 8.281 -0.071 3.574 1.00 82.56 197 SER A O 1
ATOM 1529 N N . LEU A 1 198 ? 7.872 0.586 1.463 1.00 82.12 198 LEU A N 1
ATOM 1530 C CA . LEU A 1 198 ? 8.279 -0.680 0.843 1.00 82.12 198 LEU A CA 1
ATOM 1531 C C . LEU A 1 198 ? 9.747 -1.023 1.128 1.00 82.12 198 LEU A C 1
ATOM 1533 O O . LEU A 1 198 ? 10.102 -2.203 1.208 1.00 82.12 198 LEU A O 1
ATOM 1537 N N . CYS A 1 199 ? 10.602 -0.023 1.345 1.00 72.38 199 CYS A N 1
ATOM 1538 C CA . CYS A 1 199 ? 11.995 -0.222 1.756 1.00 72.38 199 CYS A CA 1
ATOM 1539 C C . CYS A 1 199 ? 12.109 -0.872 3.144 1.00 72.38 199 CYS A C 1
ATOM 1541 O O . CYS A 1 199 ? 13.104 -1.526 3.440 1.00 72.38 199 CYS A O 1
ATOM 1543 N N . GLY A 1 200 ? 11.084 -0.727 3.991 1.00 69.31 200 GLY A N 1
ATOM 1544 C CA . GLY A 1 200 ? 11.018 -1.347 5.315 1.00 69.31 200 GLY A CA 1
ATOM 1545 C C . GLY A 1 200 ? 10.821 -2.867 5.295 1.00 69.31 200 GLY A C 1
ATOM 1546 O O . GLY A 1 200 ? 10.947 -3.501 6.341 1.00 69.31 200 GLY A O 1
ATOM 1547 N N . PHE A 1 201 ? 10.543 -3.460 4.129 1.00 75.25 201 PHE A N 1
ATOM 1548 C CA . PHE A 1 201 ? 10.274 -4.894 3.963 1.00 75.25 201 PHE A CA 1
ATOM 1549 C C . PHE A 1 201 ? 11.245 -5.555 2.972 1.00 75.25 201 PHE A C 1
ATOM 1551 O O . PHE A 1 201 ? 10.804 -6.018 1.920 1.00 75.25 201 PHE A O 1
ATOM 1558 N N . PRO A 1 202 ? 12.565 -5.554 3.228 1.00 70.00 202 PRO A N 1
ATOM 1559 C CA . PRO A 1 202 ? 13.585 -5.882 2.233 1.00 70.00 202 PRO A CA 1
ATOM 1560 C C . PRO A 1 202 ? 13.392 -7.255 1.582 1.00 70.00 202 PRO A C 1
ATOM 1562 O O . PRO A 1 202 ? 13.135 -8.254 2.256 1.00 70.00 202 PRO A O 1
ATOM 1565 N N . SER A 1 203 ? 13.540 -7.305 0.257 1.00 72.75 203 SER A N 1
ATOM 1566 C CA . SER A 1 203 ? 13.481 -8.556 -0.501 1.00 72.75 203 SER A CA 1
ATOM 1567 C C . SER A 1 203 ? 14.892 -9.071 -0.752 1.00 72.75 203 SER A C 1
ATOM 1569 O O . SER A 1 203 ? 15.523 -8.750 -1.756 1.00 72.75 203 SER A O 1
ATOM 1571 N N . GLY A 1 204 ? 15.385 -9.874 0.192 1.00 66.75 204 GLY A N 1
ATOM 1572 C CA . GLY A 1 204 ? 16.699 -10.510 0.105 1.00 66.75 204 GLY A CA 1
ATOM 1573 C C . GLY A 1 204 ? 16.744 -11.730 -0.821 1.00 66.75 204 GLY A C 1
ATOM 1574 O O . GLY A 1 204 ? 15.754 -12.103 -1.452 1.00 66.75 204 GLY A O 1
ATOM 1575 N N . LEU A 1 205 ? 17.898 -12.403 -0.838 1.00 70.81 205 LEU A N 1
ATOM 1576 C CA . LEU A 1 205 ? 18.175 -13.587 -1.671 1.00 70.81 205 LEU A CA 1
ATOM 1577 C C . LEU A 1 205 ? 17.262 -14.793 -1.391 1.00 70.81 205 LEU A C 1
ATOM 1579 O O . LEU A 1 205 ? 17.193 -15.703 -2.208 1.00 70.81 205 LEU A O 1
ATOM 1583 N N . SER A 1 206 ? 16.544 -14.795 -0.266 1.00 74.56 206 SER A N 1
ATOM 1584 C CA . SER A 1 206 ? 15.509 -15.787 0.049 1.00 74.56 206 SER A CA 1
ATOM 1585 C C . SER A 1 206 ? 14.231 -15.643 -0.790 1.00 74.56 206 SER A C 1
ATOM 1587 O O . SER A 1 206 ? 13.390 -16.539 -0.769 1.00 74.56 206 SER A O 1
ATOM 1589 N N . HIS A 1 207 ? 14.066 -14.536 -1.520 1.00 80.81 207 HIS A N 1
ATOM 1590 C CA . HIS A 1 207 ? 12.948 -14.310 -2.438 1.00 80.81 207 HIS A CA 1
ATOM 1591 C C . HIS A 1 207 ? 13.304 -14.778 -3.851 1.00 80.81 207 HIS A C 1
ATOM 1593 O O . HIS A 1 207 ? 14.468 -14.717 -4.252 1.00 80.81 207 HIS A O 1
ATOM 1599 N N . SER A 1 208 ? 12.305 -15.181 -4.640 1.00 83.38 208 SER A N 1
ATOM 1600 C CA . SER A 1 208 ? 12.529 -15.463 -6.060 1.00 83.38 208 SER A CA 1
ATOM 1601 C C . SER A 1 208 ? 12.886 -14.179 -6.831 1.00 83.38 208 SER A C 1
ATOM 1603 O O . SER A 1 208 ? 12.533 -13.076 -6.389 1.00 83.38 208 SER A O 1
ATOM 1605 N N . PRO A 1 209 ? 13.597 -14.282 -7.969 1.00 82.56 209 PRO A N 1
ATOM 1606 C CA . PRO A 1 209 ? 13.839 -13.143 -8.854 1.00 82.56 209 PRO A CA 1
ATOM 1607 C C . PRO A 1 209 ? 12.558 -12.403 -9.252 1.00 82.56 209 PRO A C 1
ATOM 1609 O O . PRO A 1 209 ? 12.532 -11.175 -9.239 1.00 82.56 209 PRO A O 1
ATOM 1612 N N . GLU A 1 210 ? 11.480 -13.134 -9.521 1.00 83.88 210 GLU A N 1
ATOM 1613 C CA . GLU A 1 210 ? 10.194 -12.581 -9.944 1.00 83.88 210 GLU A CA 1
ATOM 1614 C C . GLU A 1 210 ? 9.536 -11.777 -8.818 1.00 83.88 210 GLU A C 1
ATOM 1616 O O . GLU A 1 210 ? 9.052 -10.671 -9.050 1.00 83.88 210 GLU A O 1
ATOM 1621 N N . ALA A 1 211 ? 9.601 -12.260 -7.572 1.00 82.94 211 ALA A N 1
ATOM 1622 C CA . ALA A 1 211 ? 9.088 -11.529 -6.417 1.00 82.94 211 ALA A CA 1
ATOM 1623 C C . ALA A 1 211 ? 9.865 -10.222 -6.170 1.00 82.94 211 ALA A C 1
ATOM 1625 O O . ALA A 1 211 ? 9.262 -9.196 -5.840 1.00 82.94 211 ALA A O 1
ATOM 1626 N N . ARG A 1 212 ? 11.196 -10.231 -6.360 1.00 82.25 212 ARG A N 1
ATOM 1627 C CA . ARG A 1 212 ? 12.021 -9.010 -6.287 1.00 82.25 212 ARG A CA 1
ATOM 1628 C C . ARG A 1 212 ? 11.661 -8.029 -7.402 1.00 82.25 212 ARG A C 1
ATOM 1630 O O . ARG A 1 212 ? 11.407 -6.859 -7.120 1.00 82.25 212 ARG A O 1
ATOM 1637 N N . ALA A 1 213 ? 11.548 -8.517 -8.638 1.00 83.62 213 ALA A N 1
ATOM 1638 C CA . ALA A 1 213 ? 11.153 -7.711 -9.790 1.00 83.62 213 ALA A CA 1
ATOM 1639 C C . ALA A 1 213 ? 9.755 -7.099 -9.608 1.00 83.62 213 ALA A C 1
ATOM 1641 O O . ALA A 1 213 ? 9.566 -5.909 -9.862 1.00 83.62 213 ALA A O 1
ATOM 1642 N N . ARG A 1 214 ? 8.787 -7.867 -9.090 1.00 87.75 214 ARG A N 1
ATOM 1643 C CA . ARG A 1 214 ? 7.447 -7.374 -8.748 1.00 87.75 214 ARG A CA 1
ATOM 1644 C C . ARG A 1 214 ? 7.516 -6.238 -7.738 1.00 87.75 214 ARG A C 1
ATOM 1646 O O . ARG A 1 214 ? 6.889 -5.203 -7.942 1.00 87.75 214 ARG A O 1
ATOM 1653 N N . LYS A 1 215 ? 8.294 -6.399 -6.664 1.00 86.25 215 LYS A N 1
ATOM 1654 C CA . LYS A 1 215 ? 8.445 -5.357 -5.64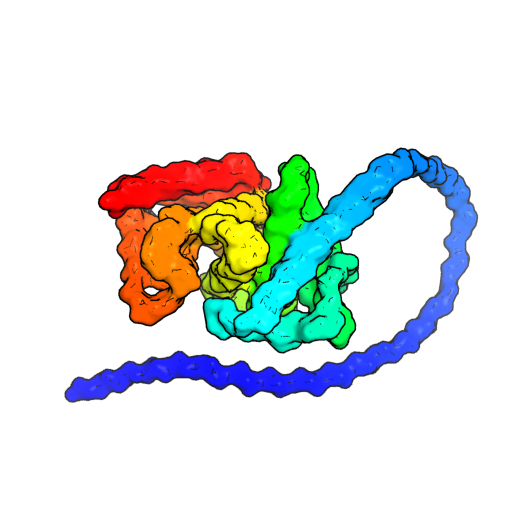3 1.00 86.25 215 LYS A CA 1
ATOM 1655 C C . LYS A 1 215 ? 9.084 -4.085 -6.210 1.00 86.25 215 LYS A C 1
ATOM 1657 O O . LYS A 1 215 ? 8.604 -2.989 -5.925 1.00 86.25 215 LYS A O 1
ATOM 1662 N N . ALA A 1 216 ? 10.120 -4.219 -7.036 1.00 84.12 216 ALA A N 1
ATOM 1663 C CA . ALA A 1 216 ? 10.736 -3.090 -7.729 1.00 84.12 216 ALA A CA 1
ATOM 1664 C C . ALA A 1 216 ? 9.732 -2.382 -8.662 1.00 84.12 216 ALA A C 1
ATOM 1666 O O . ALA A 1 216 ? 9.598 -1.160 -8.613 1.00 84.12 216 ALA A O 1
ATOM 1667 N N . ARG A 1 217 ? 8.949 -3.139 -9.446 1.00 87.44 217 ARG A N 1
ATOM 1668 C CA . ARG A 1 217 ? 7.862 -2.599 -10.284 1.00 87.44 217 ARG A CA 1
ATOM 1669 C C . ARG A 1 217 ? 6.799 -1.881 -9.458 1.00 87.44 217 ARG A C 1
ATOM 1671 O O . ARG A 1 217 ? 6.373 -0.797 -9.850 1.00 87.44 217 ARG A O 1
ATOM 1678 N N . ARG A 1 218 ? 6.391 -2.447 -8.319 1.00 91.12 218 ARG A N 1
ATOM 1679 C CA . ARG A 1 218 ? 5.428 -1.839 -7.388 1.00 91.12 218 ARG A CA 1
ATOM 1680 C C . ARG A 1 218 ? 5.936 -0.491 -6.879 1.00 91.12 218 ARG A C 1
ATOM 1682 O O . ARG A 1 218 ? 5.205 0.486 -6.958 1.00 91.12 218 ARG A O 1
ATOM 1689 N N . MET A 1 219 ? 7.202 -0.414 -6.464 1.00 88.06 219 MET A N 1
ATOM 1690 C CA . MET A 1 219 ? 7.847 0.843 -6.060 1.00 88.06 219 MET A CA 1
ATOM 1691 C C . MET A 1 219 ? 7.761 1.903 -7.164 1.00 88.06 219 MET A C 1
ATOM 1693 O O . MET A 1 219 ? 7.229 2.985 -6.941 1.00 88.06 219 MET A O 1
ATOM 1697 N N . VAL A 1 220 ? 8.244 1.579 -8.367 1.00 85.94 220 VAL A N 1
ATOM 1698 C CA . VAL A 1 220 ? 8.237 2.501 -9.516 1.00 85.94 220 VAL A CA 1
ATOM 1699 C C . VAL A 1 220 ? 6.816 2.958 -9.848 1.00 85.94 220 VAL A C 1
ATOM 1701 O O . VAL A 1 220 ? 6.594 4.135 -10.120 1.00 85.94 220 VAL A O 1
ATOM 1704 N N . SER A 1 221 ? 5.856 2.037 -9.780 1.00 90.19 221 SER A N 1
ATOM 1705 C CA . SER A 1 221 ? 4.440 2.300 -10.031 1.00 90.19 221 SER A CA 1
ATOM 1706 C C . SER A 1 221 ? 3.861 3.297 -9.026 1.00 90.19 221 SER A C 1
ATOM 1708 O O . SER A 1 221 ? 3.288 4.291 -9.453 1.00 90.19 221 SER A O 1
ATOM 1710 N N . ILE A 1 222 ? 4.076 3.101 -7.719 1.00 90.56 222 ILE A N 1
ATOM 1711 C CA . ILE A 1 222 ? 3.608 4.028 -6.669 1.00 90.56 222 ILE A CA 1
ATOM 1712 C C . ILE A 1 222 ? 4.266 5.402 -6.817 1.00 90.56 222 ILE A C 1
ATOM 1714 O O . ILE A 1 222 ? 3.594 6.425 -6.713 1.00 90.56 222 ILE A O 1
ATOM 1718 N N . CYS A 1 223 ? 5.572 5.439 -7.088 1.00 87.44 223 CYS A N 1
ATOM 1719 C CA . CYS A 1 2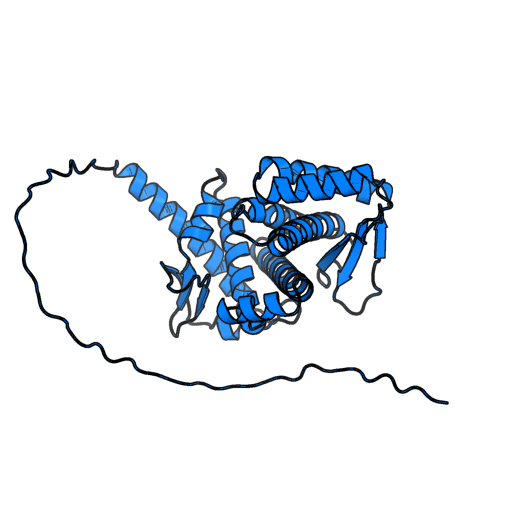23 ? 6.301 6.682 -7.322 1.00 87.44 223 CYS A CA 1
ATOM 1720 C C . CYS A 1 223 ? 5.728 7.456 -8.519 1.00 87.44 223 CYS A C 1
ATOM 1722 O O . CYS A 1 223 ? 5.459 8.652 -8.424 1.00 87.44 223 CYS A O 1
ATOM 1724 N N . ALA A 1 224 ? 5.499 6.775 -9.644 1.00 85.56 224 ALA A N 1
ATOM 1725 C CA . ALA A 1 224 ? 4.871 7.374 -10.818 1.00 85.56 224 ALA A CA 1
ATOM 1726 C C . ALA A 1 224 ? 3.437 7.834 -10.520 1.00 85.56 224 ALA A C 1
ATOM 1728 O O . ALA A 1 224 ? 3.028 8.914 -10.941 1.00 85.56 224 ALA A O 1
ATOM 1729 N N . ASP A 1 225 ? 2.689 7.041 -9.757 1.00 88.44 225 ASP A N 1
ATOM 1730 C CA . ASP A 1 225 ? 1.335 7.364 -9.334 1.00 88.44 225 ASP A CA 1
ATOM 1731 C C . ASP A 1 225 ? 1.295 8.620 -8.452 1.00 88.44 225 ASP A C 1
ATOM 1733 O O . ASP A 1 225 ? 0.446 9.485 -8.652 1.00 88.44 225 ASP A O 1
ATOM 1737 N N . ALA A 1 226 ? 2.256 8.793 -7.540 1.00 88.12 226 ALA A N 1
ATOM 1738 C CA . ALA A 1 226 ? 2.404 10.008 -6.741 1.00 88.12 226 ALA A CA 1
ATOM 1739 C C . ALA A 1 226 ? 2.592 11.251 -7.628 1.00 88.12 226 ALA A C 1
ATOM 1741 O O . ALA A 1 226 ? 1.862 12.228 -7.482 1.00 88.12 226 ALA A O 1
ATOM 1742 N N . LEU A 1 227 ? 3.494 11.183 -8.614 1.00 84.00 227 LEU A N 1
ATOM 1743 C CA . LEU A 1 227 ? 3.776 12.286 -9.548 1.00 84.00 227 LEU A CA 1
ATOM 1744 C C . LEU A 1 227 ? 2.588 12.658 -10.445 1.00 84.00 227 LEU A C 1
ATOM 1746 O O . LEU A 1 227 ? 2.508 13.776 -10.961 1.00 84.00 227 LEU A O 1
ATOM 1750 N N . LEU A 1 228 ? 1.685 11.705 -10.667 1.00 82.19 228 LEU A N 1
ATOM 1751 C CA . LEU A 1 228 ? 0.500 11.862 -11.506 1.00 82.19 228 LEU A CA 1
ATOM 1752 C C . LEU A 1 228 ? -0.774 12.107 -10.690 1.00 82.19 228 LEU A C 1
ATOM 1754 O O . LEU A 1 228 ? -1.824 12.371 -11.281 1.00 82.19 228 LEU A O 1
ATOM 1758 N N . SER A 1 229 ? -0.689 12.054 -9.357 1.00 80.88 229 SER A N 1
ATOM 1759 C CA . SER A 1 229 ? -1.844 12.194 -8.466 1.00 80.88 229 SER A CA 1
ATOM 1760 C C . SER A 1 229 ? -2.371 13.625 -8.362 1.00 80.88 229 SER A C 1
ATOM 1762 O O . SER A 1 229 ? -3.524 13.816 -7.985 1.00 80.88 229 SER A O 1
ATOM 1764 N N . ASP A 1 230 ? -1.579 14.615 -8.769 1.00 71.38 230 ASP A N 1
ATOM 1765 C CA . ASP A 1 230 ? -2.018 16.013 -8.860 1.00 71.38 230 ASP A CA 1
ATOM 1766 C C . ASP A 1 230 ? -2.838 16.299 -10.135 1.00 71.38 230 ASP A C 1
ATOM 1768 O O . ASP A 1 230 ? -3.386 17.388 -10.303 1.00 71.38 230 ASP A O 1
ATOM 1772 N N . ALA A 1 231 ? -2.946 15.333 -11.057 1.00 65.50 231 ALA A N 1
ATOM 1773 C CA . ALA A 1 231 ? -3.770 15.461 -12.256 1.00 65.50 231 ALA A CA 1
ATOM 1774 C C . ALA A 1 231 ? -5.248 15.118 -11.980 1.00 65.50 231 ALA A C 1
ATOM 1776 O O . ALA A 1 231 ? -5.568 14.234 -11.181 1.00 65.50 231 ALA A O 1
ATOM 1777 N N . ALA A 1 232 ? -6.167 15.766 -12.705 1.00 54.44 232 ALA A N 1
ATOM 1778 C CA . ALA A 1 232 ? -7.599 15.470 -12.631 1.00 54.44 232 ALA A CA 1
ATOM 1779 C C . ALA A 1 232 ? -7.883 13.965 -12.856 1.00 54.44 232 ALA A C 1
ATOM 1781 O O . ALA A 1 232 ? -7.361 13.359 -13.795 1.00 54.44 232 ALA A O 1
ATOM 1782 N N . GLY A 1 233 ? -8.707 13.364 -11.988 1.00 63.09 233 GLY A N 1
ATOM 1783 C CA . GLY A 1 233 ? -9.091 11.944 -12.055 1.00 63.09 233 GLY A CA 1
ATOM 1784 C C . GLY A 1 233 ? -8.148 10.962 -11.344 1.00 63.09 233 GLY A C 1
ATOM 1785 O O . GLY A 1 233 ? -8.322 9.754 -11.476 1.00 63.09 233 GLY A O 1
ATOM 1786 N N . ALA A 1 234 ? -7.161 11.440 -10.580 1.00 71.25 234 ALA A N 1
ATOM 1787 C CA . ALA A 1 234 ? -6.244 10.582 -9.822 1.00 71.25 234 ALA A CA 1
ATOM 1788 C C . ALA A 1 234 ? -6.921 9.680 -8.776 1.00 71.25 234 ALA A C 1
ATOM 1790 O O . ALA A 1 234 ? -6.394 8.620 -8.459 1.00 71.25 234 ALA A O 1
ATOM 1791 N N . ALA A 1 235 ? -8.081 10.071 -8.244 1.00 77.12 235 ALA A N 1
ATOM 1792 C CA . ALA A 1 235 ? -8.790 9.266 -7.251 1.00 77.12 235 ALA A CA 1
ATOM 1793 C C . ALA A 1 235 ? -9.339 7.951 -7.834 1.00 77.12 235 ALA A C 1
ATOM 1795 O O . ALA A 1 235 ? -9.403 6.942 -7.134 1.00 77.12 235 ALA A O 1
ATOM 1796 N N . ASP A 1 236 ? -9.661 7.935 -9.128 1.00 81.56 236 ASP A N 1
ATOM 1797 C CA . ASP A 1 236 ? -10.328 6.811 -9.785 1.00 81.56 236 ASP A CA 1
ATOM 1798 C C . ASP A 1 236 ? -9.360 5.899 -10.539 1.00 81.56 236 ASP A C 1
ATOM 1800 O O . ASP A 1 236 ? -9.796 5.046 -11.314 1.00 81.56 236 ASP A O 1
ATOM 1804 N N . ARG A 1 237 ? -8.046 6.035 -10.316 1.00 85.69 237 ARG A N 1
ATOM 1805 C CA . ARG A 1 237 ? -7.039 5.199 -10.973 1.00 85.69 237 ARG A CA 1
ATOM 1806 C C . ARG A 1 237 ? -5.770 5.012 -10.145 1.00 85.69 237 ARG A C 1
ATOM 1808 O O . ARG A 1 237 ? -5.395 5.902 -9.393 1.00 85.69 237 ARG A O 1
ATOM 1815 N N . TYR A 1 238 ? -5.072 3.907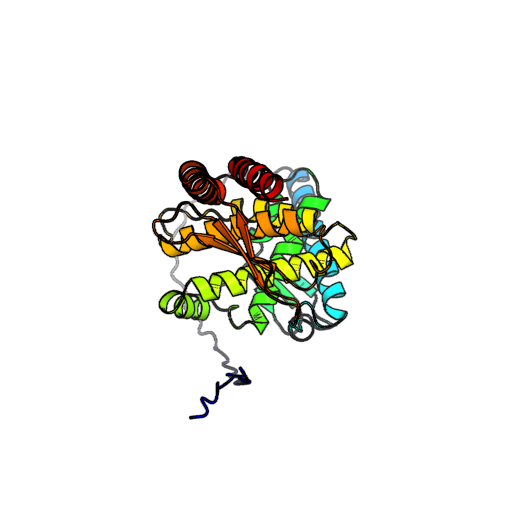 -10.379 1.00 88.12 238 TYR A N 1
ATOM 1816 C CA . TYR A 1 238 ? -3.678 3.712 -9.962 1.00 88.12 238 TYR A CA 1
ATOM 1817 C C . TYR A 1 238 ? -2.786 3.496 -11.185 1.00 88.12 238 TYR A C 1
ATOM 1819 O O . TYR A 1 238 ? -3.265 3.096 -12.249 1.00 88.12 238 TYR A O 1
ATOM 1827 N N . VAL A 1 239 ? -1.490 3.771 -11.054 1.00 87.06 239 VAL A N 1
ATOM 1828 C CA . VAL A 1 239 ? -0.523 3.639 -12.153 1.00 87.06 239 VAL A CA 1
ATOM 1829 C C . VAL A 1 239 ? 0.223 2.317 -12.049 1.00 87.06 239 VAL A C 1
ATOM 1831 O O . VAL A 1 239 ? 0.586 1.890 -10.961 1.00 87.06 239 VAL A O 1
ATOM 1834 N N . VAL A 1 240 ? 0.471 1.681 -13.193 1.00 88.56 240 VAL A N 1
ATOM 1835 C CA . VAL A 1 240 ? 1.280 0.467 -13.330 1.00 88.56 240 VAL A CA 1
ATOM 1836 C C . VAL A 1 240 ? 2.442 0.758 -14.261 1.00 88.56 240 VAL A C 1
ATOM 1838 O O . VAL A 1 240 ? 2.241 1.196 -15.395 1.00 88.56 240 VAL A O 1
ATOM 1841 N N . ALA A 1 241 ? 3.653 0.485 -13.788 1.00 85.94 241 ALA A N 1
ATOM 1842 C CA . ALA A 1 241 ? 4.859 0.496 -14.592 1.00 85.94 241 ALA A CA 1
ATOM 1843 C C . ALA A 1 241 ? 5.081 -0.874 -15.248 1.00 85.94 241 ALA A C 1
ATOM 1845 O O . ALA A 1 241 ? 5.133 -1.918 -14.580 1.00 85.94 241 ALA A O 1
ATOM 1846 N N . SER A 1 242 ? 5.268 -0.865 -16.564 1.00 82.00 242 SER A N 1
ATOM 1847 C CA . SER A 1 242 ? 5.736 -2.023 -17.320 1.00 82.00 242 SER A CA 1
ATOM 1848 C C . SER A 1 242 ? 7.056 -1.702 -18.009 1.00 82.00 242 SER A C 1
ATOM 1850 O O . SER A 1 242 ? 7.170 -0.703 -18.725 1.00 82.00 242 SER A O 1
ATOM 1852 N N . PHE A 1 243 ? 8.025 -2.590 -17.807 1.00 74.81 243 PHE A N 1
ATOM 1853 C CA . PHE A 1 243 ? 9.277 -2.641 -18.547 1.00 74.81 243 PHE A CA 1
ATOM 1854 C C . PHE A 1 243 ? 9.085 -3.667 -19.659 1.00 74.81 243 PHE A C 1
ATOM 1856 O O . PHE A 1 243 ? 8.690 -4.798 -19.379 1.00 74.81 243 PHE A O 1
ATOM 1863 N N . ARG A 1 244 ? 9.276 -3.277 -20.917 1.00 64.69 244 ARG A N 1
ATOM 1864 C CA . ARG A 1 244 ? 9.129 -4.203 -22.042 1.00 64.69 244 ARG A CA 1
ATOM 1865 C C . ARG A 1 244 ? 10.473 -4.896 -22.276 1.00 64.69 244 ARG A C 1
ATOM 1867 O O . ARG A 1 244 ? 11.494 -4.219 -22.363 1.00 64.69 244 ARG A O 1
ATOM 1874 N N . ASP A 1 245 ? 10.473 -6.225 -22.366 1.00 55.72 245 ASP A N 1
ATOM 1875 C CA . ASP A 1 245 ? 11.700 -7.012 -22.540 1.00 55.72 245 ASP A CA 1
ATOM 1876 C C . ASP A 1 245 ? 12.518 -6.527 -23.740 1.00 55.72 245 ASP A C 1
ATOM 1878 O O . ASP A 1 245 ? 12.012 -6.405 -24.857 1.00 55.72 245 ASP A O 1
ATOM 1882 N N . GLY A 1 246 ? 13.793 -6.222 -23.487 1.00 51.97 246 GLY A N 1
ATOM 1883 C CA . GLY A 1 246 ? 14.732 -5.734 -24.498 1.00 51.97 246 GLY A CA 1
ATOM 1884 C C . GLY A 1 246 ? 14.484 -4.305 -24.991 1.00 51.97 246 GLY A C 1
ATOM 1885 O O . GLY A 1 246 ? 15.219 -3.851 -25.864 1.00 51.97 246 GLY A O 1
ATOM 1886 N N . ALA A 1 247 ? 13.490 -3.591 -24.455 1.00 49.62 247 ALA A N 1
ATOM 1887 C CA . ALA A 1 247 ? 13.200 -2.220 -24.840 1.00 49.62 247 ALA A CA 1
ATOM 1888 C C . ALA A 1 247 ? 13.544 -1.243 -23.716 1.00 49.62 247 ALA A C 1
ATOM 1890 O O . ALA A 1 247 ? 13.158 -1.393 -22.559 1.00 49.62 247 ALA A O 1
ATOM 1891 N N . GLU A 1 248 ? 14.217 -0.179 -24.123 1.00 56.47 248 GLU A N 1
ATOM 1892 C CA . GLU A 1 248 ? 14.611 0.996 -23.354 1.00 56.47 248 GLU A CA 1
ATOM 1893 C C . GLU A 1 248 ? 13.420 1.834 -22.852 1.00 56.47 248 GLU A C 1
ATOM 1895 O O . GLU A 1 248 ? 13.574 2.985 -22.491 1.00 56.47 248 GLU A O 1
ATOM 1900 N N . THR A 1 249 ? 12.203 1.293 -22.828 1.00 60.50 249 THR A N 1
ATOM 1901 C CA . THR A 1 249 ? 10.974 2.075 -22.665 1.00 60.50 249 THR A CA 1
ATOM 1902 C C . THR A 1 249 ? 10.248 1.734 -21.369 1.00 60.50 249 THR A C 1
ATOM 1904 O O . THR A 1 249 ? 9.903 0.571 -21.133 1.00 60.50 249 THR A O 1
ATOM 1907 N N . LEU A 1 250 ? 9.931 2.761 -20.578 1.00 68.25 250 LEU A N 1
ATOM 1908 C CA . LEU A 1 250 ? 9.000 2.685 -19.454 1.00 68.25 250 LEU A CA 1
ATOM 1909 C C . LEU A 1 250 ? 7.601 3.071 -19.944 1.00 68.25 250 LEU A C 1
ATOM 1911 O O . LEU A 1 250 ? 7.373 4.195 -20.389 1.00 68.25 250 LEU A O 1
ATOM 1915 N N . SER A 1 251 ? 6.651 2.144 -19.841 1.00 70.50 251 SER A N 1
ATOM 1916 C CA . SER A 1 251 ? 5.237 2.454 -20.076 1.00 70.50 251 SER A CA 1
ATOM 1917 C C . SER A 1 251 ? 4.500 2.553 -18.749 1.00 70.50 251 SER A C 1
ATOM 1919 O O . SER A 1 251 ? 4.606 1.661 -17.905 1.00 70.50 251 SER A O 1
ATOM 1921 N N . LEU A 1 252 ? 3.756 3.643 -18.577 1.00 75.12 252 LEU A N 1
ATOM 1922 C CA . LEU A 1 252 ? 2.876 3.858 -17.438 1.00 75.12 252 LEU A CA 1
ATOM 1923 C C . LEU A 1 252 ? 1.429 3.719 -17.899 1.00 75.12 252 LEU A C 1
ATOM 1925 O O . LEU A 1 252 ? 1.001 4.393 -18.839 1.00 75.12 252 LEU A O 1
ATOM 1929 N N . HIS A 1 253 ? 0.673 2.856 -17.229 1.00 74.94 253 HIS A N 1
ATOM 1930 C CA . HIS A 1 253 ? -0.743 2.649 -17.502 1.00 74.94 253 HIS A CA 1
ATOM 1931 C C . HIS A 1 253 ? -1.571 3.010 -16.280 1.00 74.94 253 HIS A C 1
ATOM 1933 O O . HIS A 1 253 ? -1.347 2.471 -15.201 1.00 74.94 253 HIS A O 1
ATOM 1939 N N . ALA A 1 254 ? -2.549 3.894 -16.455 1.00 72.38 254 ALA A N 1
ATOM 1940 C CA . ALA A 1 254 ? -3.557 4.128 -15.433 1.00 72.38 254 ALA A CA 1
ATOM 1941 C C . ALA A 1 254 ? -4.666 3.061 -15.508 1.00 72.38 254 ALA A C 1
ATOM 1943 O O . ALA A 1 254 ? -5.229 2.831 -16.580 1.00 72.38 254 ALA A O 1
ATOM 1944 N N . HIS A 1 255 ? -4.990 2.439 -14.376 1.00 71.19 255 HIS A N 1
ATOM 1945 C CA . HIS A 1 255 ? -6.046 1.437 -14.230 1.00 71.19 255 HIS A CA 1
ATOM 1946 C C . HIS A 1 255 ? -7.159 1.948 -13.309 1.00 71.19 255 HIS A C 1
ATOM 1948 O O . HIS A 1 255 ? -6.887 2.283 -12.160 1.00 71.19 255 HIS A O 1
ATOM 1954 N N . GLY A 1 256 ? -8.403 1.957 -13.806 1.00 67.19 256 GLY A N 1
ATOM 1955 C CA . GLY A 1 256 ? -9.611 2.383 -13.082 1.00 67.19 256 GLY A CA 1
ATOM 1956 C C . GLY A 1 256 ? -10.395 3.505 -13.788 1.00 67.19 256 GLY A C 1
ATOM 1957 O O . GLY A 1 256 ? -9.904 4.118 -14.735 1.00 67.19 256 GLY A O 1
ATOM 1958 N N . GLY A 1 257 ? -11.637 3.747 -13.350 1.00 54.28 257 GLY A N 1
ATOM 1959 C CA . GLY A 1 257 ? -12.330 5.027 -13.561 1.00 54.28 257 GLY A CA 1
ATOM 1960 C C . GLY A 1 257 ? -13.041 5.298 -14.893 1.00 54.28 257 GLY A C 1
ATOM 1961 O O . GLY A 1 257 ? -13.418 6.441 -15.118 1.00 54.28 257 GLY A O 1
ATOM 1962 N N . GLY A 1 258 ? -13.240 4.328 -15.795 1.00 45.38 258 GLY A N 1
ATOM 1963 C CA . GLY A 1 258 ? -14.004 4.516 -17.053 1.00 45.38 258 GLY A CA 1
ATOM 1964 C C . GLY A 1 258 ? -13.431 5.539 -18.060 1.00 45.38 258 GLY A C 1
ATOM 1965 O O . GLY A 1 258 ? -13.892 5.613 -19.197 1.00 45.38 258 GLY A O 1
ATOM 1966 N N . ALA A 1 259 ? -12.417 6.305 -17.660 1.00 40.22 259 ALA A N 1
ATOM 1967 C CA . ALA A 1 259 ? -11.691 7.288 -18.444 1.00 40.22 259 ALA A CA 1
ATOM 1968 C C . ALA A 1 259 ? -10.615 6.610 -19.318 1.00 40.22 259 ALA A C 1
ATOM 1970 O O . ALA A 1 259 ? -10.158 5.508 -18.997 1.00 40.22 259 ALA A O 1
ATOM 1971 N N . PRO A 1 260 ? -10.196 7.236 -20.435 1.00 45.00 260 PRO A N 1
ATOM 1972 C CA . PRO A 1 260 ? -9.244 6.638 -21.363 1.00 45.00 260 PRO A CA 1
ATOM 1973 C C . PRO A 1 260 ? -7.927 6.274 -20.671 1.00 45.00 260 PRO A C 1
ATOM 1975 O O . PRO A 1 260 ? -7.412 7.022 -19.837 1.00 45.00 260 PRO A O 1
ATOM 1978 N N . ARG A 1 261 ? -7.372 5.123 -21.068 1.00 51.06 261 ARG A N 1
ATOM 1979 C CA . ARG A 1 261 ? -6.038 4.646 -20.690 1.00 51.06 261 ARG A CA 1
ATOM 1980 C C . ARG A 1 261 ? -5.022 5.753 -20.971 1.00 51.06 261 ARG A C 1
ATOM 1982 O O . ARG A 1 261 ? -4.614 5.941 -22.116 1.00 51.06 261 ARG A O 1
ATOM 1989 N N . LEU A 1 262 ? -4.607 6.479 -19.935 1.00 49.12 262 LEU A N 1
ATOM 1990 C CA . LEU A 1 262 ? -3.465 7.375 -20.039 1.00 49.12 262 LEU A CA 1
ATOM 1991 C C . LEU A 1 262 ? -2.236 6.476 -20.174 1.00 49.12 262 LEU A C 1
ATOM 1993 O O . LEU A 1 262 ? -1.832 5.827 -19.209 1.00 49.12 262 LEU A O 1
ATOM 1997 N N . THR A 1 263 ? -1.712 6.375 -21.392 1.00 55.97 263 THR A N 1
ATOM 1998 C CA . THR A 1 263 ? -0.412 5.756 -21.635 1.00 55.97 263 THR A CA 1
ATOM 1999 C C . THR A 1 263 ? 0.593 6.886 -21.691 1.00 55.97 263 THR A C 1
ATOM 2001 O O . THR A 1 263 ? 0.685 7.580 -22.699 1.00 55.97 263 THR A O 1
ATOM 2004 N N . LEU A 1 264 ? 1.299 7.104 -20.586 1.00 55.12 264 LEU A N 1
ATOM 2005 C CA . LEU A 1 264 ? 2.496 7.931 -20.616 1.00 55.12 264 LEU A CA 1
ATOM 2006 C C . LEU A 1 264 ? 3.633 6.999 -21.008 1.00 55.12 264 LEU A C 1
ATOM 2008 O O . LEU A 1 264 ? 4.075 6.166 -20.214 1.00 55.12 264 LEU A O 1
ATOM 2012 N N . GLN A 1 265 ? 4.035 7.092 -22.268 1.00 54.81 265 GLN A N 1
ATOM 2013 C CA . GLN A 1 265 ? 5.267 6.488 -22.733 1.00 54.81 265 GLN A CA 1
ATOM 2014 C C . GLN A 1 265 ? 6.358 7.526 -22.498 1.00 54.81 265 GLN A C 1
ATOM 2016 O O . GLN A 1 265 ? 6.530 8.448 -23.289 1.00 54.81 265 GLN A O 1
ATOM 2021 N N . ALA A 1 266 ? 7.038 7.416 -21.360 1.00 55.44 266 ALA A N 1
ATOM 2022 C CA . ALA A 1 266 ? 8.292 8.123 -21.194 1.00 55.44 266 ALA A CA 1
ATOM 2023 C C . ALA A 1 266 ? 9.338 7.306 -21.955 1.00 55.44 266 ALA A C 1
ATOM 2025 O O . ALA A 1 266 ? 9.671 6.184 -21.558 1.00 55.44 266 ALA A O 1
ATOM 2026 N N . GLU A 1 267 ? 9.819 7.844 -23.074 1.00 52.34 267 GLU A N 1
ATOM 2027 C CA . GLU A 1 267 ? 11.050 7.361 -23.696 1.00 52.34 267 GLU A CA 1
ATOM 2028 C C . GLU A 1 267 ? 12.208 7.777 -22.793 1.00 52.34 267 GLU A C 1
ATOM 2030 O O . GLU A 1 267 ? 12.871 8.790 -22.989 1.00 52.34 267 GLU A O 1
ATOM 2035 N N . LEU A 1 268 ? 12.380 7.011 -21.720 1.00 59.78 268 LEU A N 1
ATOM 2036 C CA . LEU A 1 268 ? 13.651 6.951 -21.030 1.00 59.78 268 LEU A CA 1
ATOM 2037 C C . LEU A 1 268 ? 14.682 6.405 -22.019 1.00 59.78 268 LEU A C 1
ATOM 2039 O O . LEU A 1 268 ? 14.355 5.556 -22.844 1.00 59.78 268 LEU A O 1
ATOM 2043 N N . ASP A 1 269 ? 15.924 6.875 -21.953 1.00 63.50 269 ASP A N 1
ATOM 2044 C CA . ASP A 1 269 ? 16.983 6.146 -22.645 1.00 63.50 269 ASP A CA 1
ATOM 2045 C C . ASP A 1 269 ? 17.192 4.782 -21.950 1.00 63.50 269 ASP A C 1
ATOM 2047 O O . ASP A 1 269 ? 16.861 4.593 -20.769 1.00 63.50 269 ASP A O 1
ATOM 2051 N N . GLY A 1 270 ? 17.751 3.793 -22.652 1.00 61.12 270 GLY A N 1
ATOM 2052 C CA . GLY A 1 270 ? 17.910 2.453 -22.075 1.00 61.12 270 GLY A CA 1
ATOM 2053 C C . GLY A 1 270 ? 18.763 2.417 -20.827 1.00 61.12 270 GLY A C 1
ATOM 2054 O O . GLY A 1 270 ? 18.562 1.573 -19.953 1.00 61.12 270 GLY A O 1
ATOM 2055 N N . ARG A 1 271 ? 19.698 3.360 -20.698 1.00 68.94 271 ARG A N 1
ATOM 2056 C CA . ARG A 1 271 ? 20.555 3.472 -19.521 1.00 68.94 271 ARG A CA 1
ATOM 2057 C C . ARG A 1 271 ? 19.755 3.982 -18.332 1.00 68.94 271 ARG A C 1
ATOM 2059 O O . ARG A 1 271 ? 20.008 3.526 -17.223 1.00 68.94 271 ARG A O 1
ATOM 2066 N N . GLU A 1 272 ? 18.798 4.879 -18.529 1.00 67.94 272 GLU A N 1
ATOM 2067 C CA . GLU A 1 272 ? 17.896 5.377 -17.496 1.00 67.94 272 GLU A CA 1
ATOM 2068 C C . GLU A 1 272 ? 16.881 4.324 -17.065 1.00 67.94 272 GLU A C 1
ATOM 2070 O O . GLU A 1 272 ? 16.653 4.188 -15.866 1.00 67.94 272 GLU A O 1
ATOM 2075 N N . VAL A 1 273 ? 16.357 3.503 -17.982 1.00 63.75 273 VAL A N 1
ATOM 2076 C CA . VAL A 1 273 ? 15.520 2.347 -17.610 1.00 63.75 273 VAL A CA 1
ATOM 2077 C C . VAL A 1 273 ? 16.311 1.317 -16.810 1.00 63.75 273 VAL A C 1
ATOM 2079 O O . VAL A 1 273 ? 15.847 0.864 -15.763 1.00 63.75 273 VAL A O 1
ATOM 2082 N N . ILE A 1 274 ? 17.528 0.982 -17.249 1.00 66.31 274 ILE A N 1
ATOM 2083 C CA . ILE A 1 274 ? 18.413 0.064 -16.518 1.00 66.31 274 ILE A CA 1
ATOM 2084 C C . ILE A 1 274 ? 18.762 0.642 -15.142 1.00 66.31 274 ILE A C 1
ATOM 2086 O O . ILE A 1 274 ? 18.694 -0.075 -14.143 1.00 66.31 274 ILE A O 1
ATOM 2090 N N . ARG A 1 275 ? 19.090 1.939 -15.061 1.00 72.06 275 ARG A N 1
ATOM 2091 C CA . ARG A 1 275 ? 19.344 2.624 -13.785 1.00 72.06 275 ARG A CA 1
ATOM 2092 C C . ARG A 1 275 ? 18.114 2.625 -12.896 1.00 72.06 275 ARG A C 1
ATOM 2094 O O . ARG A 1 275 ? 18.264 2.368 -11.713 1.00 72.06 275 ARG A O 1
ATOM 2101 N N . LEU A 1 276 ? 16.923 2.873 -13.433 1.00 72.44 276 LEU A N 1
ATOM 2102 C CA . LEU A 1 276 ? 15.679 2.864 -12.669 1.00 72.44 276 LEU A CA 1
ATOM 2103 C C . LEU A 1 276 ? 15.381 1.467 -12.120 1.00 72.44 276 LEU A C 1
ATOM 2105 O O . LEU A 1 276 ? 15.049 1.342 -10.946 1.00 72.44 276 LEU A O 1
ATOM 2109 N N . GLY A 1 277 ? 15.549 0.421 -12.932 1.00 69.44 277 GLY A N 1
ATOM 2110 C CA . GLY A 1 277 ? 15.401 -0.968 -12.496 1.00 69.44 277 GLY A CA 1
ATOM 2111 C C . GLY A 1 277 ? 16.409 -1.342 -11.407 1.00 69.44 277 GLY A C 1
ATOM 2112 O O . GLY A 1 277 ? 16.022 -1.864 -10.363 1.00 69.44 277 GLY A O 1
ATOM 2113 N N . ALA A 1 278 ? 17.687 -1.005 -11.603 1.00 73.00 278 ALA A N 1
ATOM 2114 C CA . ALA A 1 278 ? 18.743 -1.255 -10.623 1.00 73.00 278 ALA A CA 1
ATOM 2115 C C . ALA A 1 278 ? 18.548 -0.442 -9.332 1.00 73.00 278 ALA A C 1
ATOM 2117 O O . ALA A 1 278 ? 18.720 -0.969 -8.234 1.00 73.00 278 ALA A O 1
ATOM 2118 N N . ALA A 1 279 ? 18.155 0.828 -9.447 1.00 74.38 279 ALA A N 1
ATOM 2119 C CA . ALA A 1 279 ? 17.842 1.689 -8.316 1.00 74.38 279 ALA A CA 1
ATOM 2120 C C . ALA A 1 279 ? 16.610 1.178 -7.571 1.00 74.38 279 ALA A C 1
ATOM 2122 O O . ALA A 1 279 ? 16.626 1.187 -6.350 1.00 74.38 279 ALA A O 1
ATOM 2123 N N . ALA A 1 280 ? 15.581 0.678 -8.261 1.00 71.94 280 ALA A N 1
ATOM 2124 C CA . ALA A 1 280 ? 14.388 0.112 -7.637 1.00 71.94 280 ALA A CA 1
ATOM 2125 C C . ALA A 1 280 ? 14.671 -1.219 -6.924 1.00 71.94 280 ALA A C 1
ATOM 2127 O O . ALA A 1 280 ? 14.199 -1.413 -5.805 1.00 71.94 280 ALA A O 1
ATOM 2128 N N . ASP A 1 281 ? 15.476 -2.107 -7.514 1.00 71.94 281 ASP A N 1
ATOM 2129 C CA . ASP A 1 281 ? 15.920 -3.349 -6.863 1.00 71.94 281 ASP A CA 1
ATOM 2130 C C . ASP A 1 281 ? 16.804 -3.056 -5.638 1.00 71.94 281 ASP A C 1
ATOM 2132 O O . ASP A 1 281 ? 16.645 -3.636 -4.560 1.00 71.94 281 ASP A O 1
ATOM 2136 N N . ALA A 1 282 ? 17.684 -2.061 -5.754 1.00 71.19 282 ALA A N 1
ATOM 2137 C CA . ALA A 1 282 ? 18.499 -1.620 -4.638 1.00 71.19 282 ALA A CA 1
ATOM 2138 C C . ALA A 1 282 ? 17.669 -0.884 -3.565 1.00 71.19 282 ALA A C 1
ATOM 2140 O O . ALA A 1 282 ? 17.877 -1.110 -2.375 1.00 71.19 282 ALA A O 1
ATOM 2141 N N . ALA A 1 283 ? 16.690 -0.066 -3.959 1.00 67.69 283 ALA A N 1
ATOM 2142 C CA . ALA A 1 283 ? 15.768 0.644 -3.072 1.00 67.69 283 ALA A CA 1
ATOM 2143 C C . ALA A 1 283 ? 14.815 -0.294 -2.347 1.00 67.69 283 ALA A C 1
ATOM 2145 O O . ALA A 1 283 ? 14.466 -0.048 -1.193 1.00 67.69 283 ALA A O 1
ATOM 2146 N N . ALA A 1 284 ? 14.452 -1.418 -2.965 1.00 61.19 284 ALA A N 1
ATOM 2147 C CA . ALA A 1 284 ? 13.709 -2.469 -2.293 1.00 61.19 284 ALA A CA 1
ATOM 2148 C C . ALA A 1 284 ? 14.435 -2.984 -1.040 1.00 61.19 284 ALA A C 1
ATOM 2150 O O . ALA A 1 284 ? 13.772 -3.595 -0.204 1.00 61.19 284 ALA A O 1
ATOM 2151 N N . ASN A 1 285 ? 15.740 -2.719 -0.898 1.00 64.81 285 ASN A N 1
ATOM 2152 C CA . ASN A 1 285 ? 16.582 -3.124 0.222 1.00 64.81 285 ASN A CA 1
ATOM 2153 C C . ASN A 1 285 ? 17.233 -1.948 0.986 1.00 64.81 285 ASN A C 1
ATOM 2155 O O . ASN A 1 285 ? 17.817 -2.174 2.043 1.00 64.81 285 ASN A O 1
ATOM 2159 N N . ASP A 1 286 ? 17.120 -0.711 0.491 1.00 69.56 286 ASP A N 1
ATOM 2160 C CA . ASP A 1 286 ? 17.722 0.490 1.082 1.00 69.56 286 ASP A CA 1
ATOM 2161 C C . ASP A 1 286 ? 16.839 1.731 0.858 1.00 69.56 286 ASP A C 1
ATOM 2163 O O . ASP A 1 286 ? 16.683 2.226 -0.259 1.00 69.56 286 ASP A O 1
ATOM 2167 N N . GLY A 1 287 ? 16.293 2.282 1.945 1.00 60.78 287 GLY A N 1
ATOM 2168 C CA . GLY A 1 287 ? 15.429 3.464 1.900 1.00 60.78 287 GLY A CA 1
ATOM 2169 C C . GLY A 1 287 ? 16.092 4.719 1.326 1.00 60.78 287 GLY A C 1
ATOM 2170 O O . GLY A 1 287 ? 15.388 5.555 0.761 1.00 60.78 287 GLY A O 1
ATOM 2171 N N . ALA A 1 288 ? 17.422 4.850 1.406 1.00 67.75 288 ALA A N 1
ATOM 2172 C CA . ALA A 1 288 ? 18.134 5.985 0.817 1.00 67.75 288 ALA A CA 1
ATOM 2173 C C . ALA A 1 288 ? 18.029 5.999 -0.718 1.00 67.75 288 ALA A C 1
ATOM 2175 O O . ALA A 1 288 ? 18.039 7.065 -1.332 1.00 67.75 288 ALA A O 1
ATOM 2176 N N . LYS A 1 289 ? 17.847 4.827 -1.337 1.00 72.31 289 LYS A N 1
ATOM 2177 C CA . LYS A 1 289 ? 17.742 4.678 -2.793 1.00 72.31 289 LYS A CA 1
ATOM 2178 C C . LYS A 1 289 ? 16.325 4.884 -3.334 1.00 72.31 289 LYS A C 1
ATOM 2180 O O . LYS A 1 289 ? 16.162 5.107 -4.529 1.00 72.31 289 LYS A O 1
ATOM 2185 N N . ALA A 1 290 ? 15.293 4.904 -2.486 1.00 69.25 290 ALA A N 1
ATOM 2186 C CA . ALA A 1 290 ? 13.941 5.278 -2.926 1.00 69.25 290 ALA A CA 1
ATOM 2187 C C . ALA A 1 290 ? 13.877 6.735 -3.416 1.00 69.25 290 ALA A C 1
ATOM 2189 O O . ALA A 1 290 ? 13.170 7.038 -4.376 1.00 69.25 290 ALA A O 1
ATOM 2190 N N . ALA A 1 291 ? 14.663 7.626 -2.802 1.00 75.31 291 ALA A N 1
ATOM 2191 C CA . ALA A 1 291 ? 14.801 9.007 -3.259 1.00 75.31 291 ALA A CA 1
ATOM 2192 C C . ALA A 1 291 ? 15.422 9.088 -4.666 1.00 75.31 291 ALA A C 1
ATOM 2194 O O . ALA A 1 291 ? 14.994 9.907 -5.474 1.00 75.31 291 ALA A O 1
ATOM 2195 N N . GLU A 1 292 ? 16.378 8.208 -4.980 1.00 79.56 292 GLU A N 1
ATOM 2196 C CA . GLU A 1 292 ? 16.985 8.106 -6.312 1.00 79.56 292 GLU A CA 1
ATOM 2197 C C . GLU A 1 292 ? 15.961 7.649 -7.361 1.00 79.56 292 GLU A C 1
ATOM 2199 O O . GLU A 1 292 ? 15.855 8.266 -8.419 1.00 79.56 292 GLU A O 1
ATOM 2204 N N . VAL A 1 293 ? 15.145 6.634 -7.047 1.00 76.88 293 VAL A N 1
ATOM 2205 C CA . VAL A 1 293 ? 14.040 6.174 -7.912 1.00 76.88 293 VAL A CA 1
ATOM 2206 C C . VAL A 1 293 ? 13.062 7.313 -8.209 1.00 76.88 293 VAL A C 1
ATOM 2208 O O . VAL A 1 293 ? 12.733 7.556 -9.370 1.00 76.88 293 VAL A O 1
ATOM 2211 N N . MET A 1 294 ? 12.627 8.037 -7.172 1.00 77.88 294 MET A N 1
ATOM 2212 C CA . MET A 1 294 ? 11.743 9.200 -7.316 1.00 77.88 294 MET A CA 1
ATOM 2213 C C . MET A 1 294 ? 12.366 10.292 -8.184 1.00 77.88 294 MET A C 1
ATOM 2215 O O . MET A 1 294 ? 11.680 10.874 -9.017 1.00 77.88 294 MET A O 1
ATOM 2219 N N . GLU A 1 295 ? 13.658 10.569 -8.020 1.00 81.38 295 GLU A N 1
ATOM 2220 C CA . GLU A 1 295 ? 14.344 11.614 -8.778 1.00 81.38 295 GLU A CA 1
ATOM 2221 C C . GLU A 1 295 ? 14.551 11.244 -10.252 1.00 81.38 295 GLU A C 1
ATOM 2223 O O . GLU A 1 295 ? 14.391 12.084 -11.140 1.00 81.38 295 GLU A O 1
ATOM 2228 N N . VAL A 1 296 ? 14.869 9.980 -10.546 1.00 79.31 296 VAL A N 1
ATOM 2229 C CA . VAL A 1 296 ? 14.900 9.472 -11.927 1.00 79.31 296 VAL A CA 1
ATOM 2230 C C . VAL A 1 296 ? 13.511 9.594 -12.559 1.00 79.31 296 VAL A C 1
ATOM 2232 O O . VAL A 1 296 ? 13.387 10.124 -13.661 1.00 79.31 296 VAL A O 1
ATOM 2235 N N . LEU A 1 297 ? 12.454 9.195 -11.844 1.00 75.88 297 LEU A N 1
ATOM 2236 C CA . LEU A 1 297 ? 11.079 9.287 -12.341 1.00 75.88 297 LEU A CA 1
ATOM 2237 C C . LEU A 1 297 ? 10.585 10.724 -12.516 1.00 75.88 297 LEU A C 1
ATOM 2239 O O . LEU A 1 297 ? 9.918 11.004 -13.506 1.00 75.88 297 LEU A O 1
ATOM 2243 N N . ARG A 1 298 ? 10.916 11.651 -11.608 1.00 80.31 298 ARG A N 1
ATOM 2244 C CA . ARG A 1 298 ? 10.565 13.075 -11.756 1.00 80.31 298 ARG A CA 1
ATOM 2245 C C . ARG A 1 298 ? 11.138 13.659 -13.031 1.00 80.31 298 ARG A C 1
ATOM 2247 O O . ARG A 1 298 ? 10.417 14.346 -13.747 1.00 80.31 298 ARG A O 1
ATOM 2254 N N . ARG A 1 299 ? 12.407 13.370 -13.324 1.00 77.75 299 ARG A N 1
ATOM 2255 C CA . ARG A 1 299 ? 13.053 13.818 -14.562 1.00 77.75 299 ARG A CA 1
ATOM 2256 C C . ARG A 1 299 ? 12.375 13.211 -15.788 1.00 77.75 299 ARG A C 1
ATOM 2258 O O . ARG A 1 299 ? 12.038 13.951 -16.705 1.00 77.75 299 ARG A O 1
ATOM 2265 N N . ALA A 1 300 ? 12.086 11.912 -15.751 1.00 69.88 300 ALA A N 1
ATOM 2266 C CA . ALA A 1 300 ? 11.400 11.197 -16.828 1.00 69.88 300 ALA A CA 1
ATOM 2267 C C . ALA A 1 300 ? 9.995 11.749 -17.122 1.00 69.88 300 ALA A C 1
ATOM 2269 O O . ALA A 1 300 ? 9.656 12.062 -18.259 1.00 69.88 300 ALA A O 1
ATOM 2270 N N . VAL A 1 301 ? 9.170 11.882 -16.080 1.00 68.19 301 VAL A N 1
ATOM 2271 C CA . VAL A 1 301 ? 7.787 12.367 -16.180 1.00 68.19 301 VAL A CA 1
ATOM 2272 C C . VAL A 1 301 ? 7.757 13.858 -16.505 1.00 68.19 301 VAL A C 1
ATOM 2274 O O . VAL A 1 301 ? 6.896 14.294 -17.260 1.00 68.19 301 VAL A O 1
ATOM 2277 N N . GLY A 1 302 ? 8.689 14.640 -15.955 1.00 70.00 302 GLY A N 1
ATOM 2278 C CA . GLY A 1 302 ? 8.837 16.062 -16.253 1.00 70.00 302 GLY A CA 1
ATOM 2279 C C . GLY A 1 302 ? 9.232 16.325 -17.705 1.00 70.00 302 GLY A C 1
ATOM 2280 O O . GLY A 1 302 ? 8.686 17.239 -18.305 1.00 70.00 302 GLY A O 1
ATOM 2281 N N . ALA A 1 303 ? 10.113 15.504 -18.286 1.00 60.66 303 ALA A N 1
ATOM 2282 C CA . ALA A 1 303 ? 10.494 15.599 -19.697 1.00 60.66 303 ALA A CA 1
ATOM 2283 C C . ALA A 1 303 ? 9.366 15.200 -20.669 1.00 60.66 303 ALA A C 1
ATOM 2285 O O . ALA A 1 303 ? 9.406 15.579 -21.835 1.00 60.66 303 ALA A O 1
ATOM 2286 N N . ALA A 1 304 ? 8.376 14.434 -20.201 1.00 57.12 304 ALA A N 1
ATOM 2287 C CA . ALA A 1 304 ? 7.241 13.970 -20.999 1.00 57.12 304 ALA A CA 1
ATOM 2288 C C . ALA A 1 304 ? 6.007 14.901 -20.953 1.00 57.12 304 ALA A C 1
ATOM 2290 O O . ALA A 1 304 ? 5.018 14.614 -21.631 1.00 57.12 304 ALA A O 1
ATOM 2291 N N . LYS A 1 305 ? 6.033 15.964 -20.134 1.00 58.75 305 LYS A N 1
ATOM 2292 C CA . LYS A 1 305 ? 4.990 17.005 -20.055 1.00 58.75 305 LYS A CA 1
ATOM 2293 C C . LYS A 1 305 ? 5.334 18.185 -20.956 1.00 58.75 305 LYS A C 1
ATOM 2295 O O . LYS A 1 305 ? 4.380 18.728 -21.553 1.00 58.75 305 LYS A O 1
#